Protein 3ZT9 (pdb70)

Secondary structure (DSSP, 8-state):
-PPPEEEEEE--TT-SS-SEEEEEEEETTEEEEEEEEESSSHHHHHHHHHHHHHHHHHHTTS-HHHHHHHHHHHHTTSS-EEEEEEEEETTTTEEEEEEESS-EEEEEETTEEE-PPPBP-BBTTB--SS---EEEE--TT-EEEEE-TTS-TT-S-GGGGG-TTS-HHHHHHHHHHHH--TTS-EEEEEE-

B-factor: mean 31.09, std 21.12, range [10.54, 153.43]

Sequence (192 aa):
EKLEVGIYTRAREGEIACGDACLVKRVEGVIIFLAVGDGIGHHGPEAARAAEIAIASMESSMNTGLVNIFQLCCHRELRGTRGAVAALCCRVDRRQGLWQAAIVGNIHVKILSAKGIITPLATPGILGYNYPHQLLIAKGSYQEGDLFLIHSDGIQEGAVPLALLANYRLTAEELVRLIGEKYGRRDDDVAVIVAR

Organism: Moorella thermoacetica (strain ATCC 39073 / JCM 9320) (NCBI:txid264732)

CATH classification: 3.60.40.10

Nearest PDB structures (foldseek):
  3zt9-assembly1_A  TM=1.005E+00  e=1.705E-41  Neomoorella thermoacetica
  3w40-assembly2_B  TM=8.794E-01  e=4.035E-15  Bacillus subtilis subsp. subtilis str. 168
  5ucg-assembly1_B  TM=7.887E-01  e=8.487E-12  Bacillus subtilis subsp. subtilis str. 168
  5ucg-assembly3_C  TM=7.569E-01  e=8.376E-11  Bacillus subtilis subsp. subtilis str. 168
  3pu9-assembly1_B  TM=7.627E-01  e=1.277E-10  Sphaerobacter thermophilus DSM 20745

InterPro domains:
  IPR001932 PPM-type phosphatase-like domain [PF07228] (30-193)
  IPR001932 PPM-type phosphatase-like domain [PS51746] (5-193)
  IPR001932 PPM-type phosphatase-like domain [SM00331] (3-193)
  IPR036457 PPM-type phosphatase-like domain superfamily [G3DSA:3.60.40.10] (1-193)
  IPR036457 PPM-type phosphatase-like domain superfamily [SSF81606] (4-193)
  IPR039248 Phosphatase RsbX [PTHR35801] (2-193)

Foldseek 3Di:
DDKFKAKDKDFQPPAPAFLKDWDWDDDDQKIKTKIKGAQDGHPLSNVLNVLLRVQLVVCPPVDPQVSLLSSLVSQAPGSFIKMKMKIARAVVFKIKIWTEDDKWKWKDAPVHIDTDDYAYDTRNGGDGPGIDMDMDGHYPPMKMKIKGPLFPPPPDDPVLLVDPVDGQNRSVVVCCVVGGHSRGMIMMMMID

Solvent-accessible surface area: 8679 Å² total; per-residue (Å²): 160,149,2,43,22,0,65,32,60,49,24,79,108,80,51,174,31,28,0,4,2,26,16,37,73,113,35,100,47,1,6,0,0,0,0,0,14,0,65,40,73,2,83,103,0,14,150,0,0,91,37,0,12,60,7,0,81,93,8,26,68,80,34,3,72,67,0,0,90,28,0,18,159,86,0,144,75,19,88,0,0,13,0,0,0,0,46,0,6,66,142,121,20,89,4,48,0,0,2,0,12,65,2,41,4,35,0,16,14,73,142,32,90,56,77,7,121,33,5,110,15,54,0,1,123,81,61,17,192,116,15,87,52,26,149,20,49,13,97,74,37,6,15,2,4,0,6,0,43,0,0,122,93,52,38,10,65,71,83,41,1,58,48,130,224,49,64,0,96,92,0,0,141,58,0,0,83,147,71,15,123,131,72,33,0,0,0,0,0,0,0,9

Radius of gyration: 15.28 Å; Cα contacts (8 Å, |Δi|>4): 517; chains: 1; bounding box: 39×34×42 Å

Structure (mmCIF, N/CA/C/O backbone):
data_3ZT9
#
_entry.id   3ZT9
#
_cell.length_a   42.000
_cell.length_b   46.920
_cell.length_c   87.770
_cell.angle_alpha   90.00
_cell.angle_beta   90.00
_cell.angle_gamma   90.00
#
_symmetry.space_group_name_H-M   'P 21 21 21'
#
loop_
_entity.id
_entity.type
_entity.pdbx_description
1 polymer 'Stage II sporulation protein E (SpoIIE)'
2 non-polymer 'MANGANESE (II) ION'
3 non-polymer DI(HYDROXYETHYL)ETHER
4 water water
#
loop_
_atom_site.group_PDB
_atom_site.id
_atom_site.type_symbol
_atom_site.label_atom_id
_atom_site.label_alt_id
_atom_site.label_comp_id
_atom_site.label_asym_id
_atom_site.label_entity_id
_atom_site.label_seq_id
_atom_site.pdbx_PDB_ins_code
_atom_site.Cartn_x
_atom_site.Cartn_y
_atom_site.Cartn_z
_atom_site.occupancy
_atom_site.B_iso_or_equiv
_atom_site.auth_seq_id
_atom_site.auth_comp_id
_atom_site.auth_asym_id
_atom_site.auth_atom_id
_atom_site.pdbx_PDB_model_num
ATOM 1 N N . GLU A 1 2 ? 7.535 2.254 89.977 1.00 43.84 2 GLU A N 1
ATOM 2 C CA . GLU A 1 2 ? 7.067 2.536 88.617 1.00 46.32 2 GLU A CA 1
ATOM 3 C C . GLU A 1 2 ? 8.160 2.243 87.593 1.00 35.48 2 GLU A C 1
ATOM 4 O O . GLU A 1 2 ? 9.338 2.255 87.915 1.00 36.45 2 GLU A O 1
ATOM 15 N N . LYS A 1 3 ? 7.769 1.964 86.356 1.00 34.81 3 LYS A N 1
ATOM 16 C CA . LYS A 1 3 ? 8.704 1.486 85.339 1.00 45.88 3 LYS A CA 1
ATOM 17 C C . LYS A 1 3 ? 9.814 2.511 85.032 1.00 34.15 3 LYS A C 1
ATOM 18 O O . LYS A 1 3 ? 9.575 3.725 85.084 1.00 31.09 3 LYS A O 1
ATOM 37 N N . LEU A 1 4 ? 11.018 2.034 84.717 1.00 25.06 4 LEU A N 1
ATOM 38 C CA . LEU A 1 4 ? 12.069 2.937 84.211 1.00 23.75 4 LEU A CA 1
ATOM 39 C C . LEU A 1 4 ? 11.835 3.145 82.713 1.00 27.49 4 LEU A C 1
ATOM 40 O O . LEU A 1 4 ? 11.794 2.188 81.954 1.00 23.57 4 LEU A O 1
ATOM 56 N N . GLU A 1 5 ? 11.646 4.396 82.295 1.00 17.08 5 GLU A N 1
ATOM 57 C CA . GLU A 1 5 ? 11.446 4.727 80.901 1.00 19.95 5 GLU A CA 1
ATOM 58 C C . GLU A 1 5 ? 12.814 4.786 80.233 1.00 24.16 5 GLU A C 1
ATOM 59 O O . GLU A 1 5 ? 13.731 5.415 80.773 1.00 19.08 5 GLU A O 1
ATOM 71 N N . VAL A 1 6 ? 12.967 4.167 79.070 1.00 14.77 6 VAL A N 1
ATOM 72 C CA . VAL A 1 6 ? 14.287 4.215 78.412 1.00 13.65 6 VAL A CA 1
ATOM 73 C C . VAL A 1 6 ? 14.133 4.518 76.939 1.00 19.07 6 VAL A C 1
ATOM 74 O O . VAL A 1 6 ? 13.303 3.909 76.259 1.00 23.37 6 VAL A O 1
ATOM 87 N N . GLY A 1 7 ? 14.924 5.465 76.450 1.00 15.15 7 GLY A N 1
ATOM 88 C CA . GLY A 1 7 ? 14.946 5.810 75.041 1.00 13.43 7 GLY A CA 1
ATOM 89 C C . GLY A 1 7 ? 16.322 5.506 74.456 1.00 12.67 7 GLY A C 1
ATOM 90 O O . GLY A 1 7 ? 17.360 5.751 75.090 1.00 14.60 7 GLY A O 1
ATOM 94 N N . ILE A 1 8 ? 16.319 4.979 73.225 1.00 14.43 8 ILE A N 1
ATOM 95 C CA . ILE A 1 8 ? 17.559 4.711 72.491 1.00 12.17 8 ILE A CA 1
ATOM 96 C C . ILE A 1 8 ? 17.505 5.409 71.137 1.00 11.91 8 ILE A C 1
ATOM 97 O O . ILE A 1 8 ? 16.498 5.329 70.443 1.00 16.00 8 ILE A O 1
ATOM 113 N N . TYR A 1 9 ? 18.627 5.996 70.709 1.00 15.40 9 TYR A N 1
ATOM 114 C CA . TYR A 1 9 ? 18.738 6.526 69.349 1.00 18.35 9 TYR A CA 1
ATOM 115 C C . TYR A 1 9 ? 20.110 6.221 68.805 1.00 15.81 9 TYR A C 1
ATOM 116 O O . TYR A 1 9 ? 21.107 6.376 69.517 1.00 15.24 9 TYR A O 1
ATOM 134 N N . THR A 1 10 ? 20.181 5.786 67.558 1.00 14.46 10 THR A N 1
ATOM 135 C CA . THR A 1 10 ? 21.506 5.667 66.901 1.00 13.06 10 THR A CA 1
ATOM 136 C C . THR A 1 10 ? 21.366 6.205 65.467 1.00 13.67 10 THR A C 1
ATOM 137 O O . THR A 1 10 ? 20.247 6.224 64.895 1.00 15.42 10 THR A O 1
ATOM 148 N N . ARG A 1 11 ? 22.484 6.655 64.913 1.00 16.74 11 ARG A N 1
ATOM 149 C CA . ARG A 1 11 ? 22.502 7.167 63.549 1.00 21.97 11 ARG A CA 1
ATOM 150 C C . ARG A 1 11 ? 23.896 6.918 62.986 1.00 17.06 11 ARG A C 1
ATOM 151 O O . ARG A 1 11 ? 24.901 7.297 63.592 1.00 16.21 11 ARG A O 1
ATOM 172 N N . ALA A 1 12 ? 23.952 6.302 61.814 1.00 17.03 12 ALA A N 1
ATOM 173 C CA . ALA A 1 12 ? 25.253 6.095 61.171 1.00 17.10 12 ALA A CA 1
ATOM 174 C C . ALA A 1 12 ? 25.870 7.413 60.722 1.00 14.05 12 ALA A C 1
ATOM 175 O O . ALA A 1 12 ? 25.172 8.326 60.294 1.00 21.18 12 ALA A O 1
ATOM 182 N N . ARG A 1 13 ? 27.208 7.464 60.756 1.00 14.68 13 ARG A N 1
ATOM 183 C CA . ARG A 1 13 ? 27.970 8.468 60.049 1.00 18.01 13 ARG A CA 1
ATOM 184 C C . ARG A 1 13 ? 27.413 8.666 58.640 1.00 27.31 13 ARG A C 1
ATOM 185 O O . ARG A 1 13 ? 27.124 7.701 57.927 1.00 21.78 13 ARG A O 1
ATOM 206 N N . GLU A 1 14 ? 27.297 9.921 58.230 1.00 20.17 14 GLU A N 1
ATOM 207 C CA . GLU A 1 14 ? 26.765 10.276 56.909 1.00 28.08 14 GLU A CA 1
ATOM 208 C C . GLU A 1 14 ? 27.457 9.491 55.799 1.00 23.56 14 GLU A C 1
ATOM 209 O O . GLU A 1 14 ? 28.676 9.390 55.770 1.00 26.08 14 GLU A O 1
ATOM 221 N N . GLY A 1 15 ? 26.686 8.928 54.881 1.00 25.04 15 GLY A N 1
ATOM 222 C CA . GLY A 1 15 ? 27.273 8.127 53.824 1.00 32.98 15 GLY A CA 1
ATOM 223 C C . GLY A 1 15 ? 27.520 6.657 54.137 1.00 32.93 15 GLY A C 1
ATOM 224 O O . GLY A 1 15 ? 27.762 5.886 53.213 1.00 33.76 15 GLY A O 1
ATOM 228 N N . GLU A 1 16 ? 27.483 6.255 55.411 1.00 20.29 16 GLU A N 1
ATOM 229 C CA . GLU A 1 16 ? 27.563 4.816 55.762 1.00 30.87 16 GLU A CA 1
ATOM 230 C C . GLU A 1 16 ? 26.176 4.145 55.758 1.00 26.90 16 GLU A C 1
ATOM 231 O O . GLU A 1 16 ? 25.149 4.801 55.959 1.00 26.44 16 GLU A O 1
ATOM 243 N N . ILE A 1 17 ? 26.137 2.842 55.498 1.00 24.10 17 ILE A N 1
ATOM 244 C CA . ILE A 1 17 ? 24.884 2.109 55.581 1.00 29.61 17 ILE A CA 1
ATOM 245 C C . ILE A 1 17 ? 24.759 1.263 56.846 1.00 32.03 17 ILE A C 1
ATOM 246 O O . ILE A 1 17 ? 23.720 0.650 57.053 1.00 45.85 17 ILE A O 1
ATOM 262 N N . ALA A 1 18 ? 25.802 1.216 57.678 1.00 21.07 18 ALA A N 1
ATOM 263 C CA . ALA A 1 18 ? 25.733 0.538 58.971 1.00 21.57 18 ALA A CA 1
ATOM 264 C C . ALA A 1 18 ? 26.321 1.459 60.028 1.00 18.41 18 ALA A C 1
ATOM 265 O O . ALA A 1 18 ? 27.318 2.146 59.783 1.00 21.21 18 ALA A O 1
ATOM 272 N N . CYS A 1 19 ? 25.657 1.506 61.164 1.00 16.87 19 CYS A N 1
ATOM 273 C CA . CYS A 1 19 ? 26.100 2.340 62.277 1.00 18.45 19 CYS A CA 1
ATOM 274 C C . CYS A 1 19 ? 27.172 1.649 63.093 1.00 20.32 19 CYS A C 1
ATOM 275 O O . CYS A 1 19 ? 26.970 0.555 63.597 1.00 14.98 19 CYS A O 1
ATOM 283 N N . GLY A 1 20 ? 28.320 2.306 63.245 1.00 16.09 20 GLY A N 1
ATOM 284 C CA . GLY A 1 20 ? 29.417 1.714 63.999 1.00 14.34 20 GLY A CA 1
ATOM 285 C C . GLY A 1 20 ? 29.321 1.766 65.508 1.00 15.33 20 GLY A C 1
ATOM 286 O O . GLY A 1 20 ? 30.208 1.276 66.189 1.00 19.36 20 GLY A O 1
ATOM 290 N N . ASP A 1 21 ? 28.251 2.353 66.047 1.00 13.79 21 ASP A N 1
ATOM 291 C CA . ASP A 1 21 ? 27.983 2.326 67.476 1.00 12.21 21 ASP A CA 1
ATOM 292 C C . ASP A 1 21 ? 26.863 1.307 67.774 1.00 17.10 21 ASP A C 1
ATOM 293 O O . ASP A 1 21 ? 26.105 0.928 66.893 1.00 18.60 21 ASP A O 1
ATOM 302 N N . ALA A 1 22 ? 26.745 0.880 69.028 1.00 14.71 22 ALA A N 1
ATOM 303 C CA . ALA A 1 22 ? 25.671 -0.014 69.424 1.00 18.39 22 ALA A CA 1
ATOM 304 C C . ALA A 1 22 ? 25.151 0.314 70.820 1.00 14.61 22 ALA A C 1
ATOM 305 O O . ALA A 1 22 ? 25.908 0.766 71.665 1.00 15.95 22 ALA A O 1
ATOM 312 N N . CYS A 1 23 ? 23.865 0.035 71.050 1.00 16.43 23 CYS A N 1
ATOM 313 C CA . CYS A 1 23 ? 23.197 0.236 72.348 1.00 12.26 23 CYS A CA 1
ATOM 314 C C . CYS A 1 23 ? 22.594 -1.076 72.881 1.00 21.56 23 CYS A C 1
ATOM 315 O O . CYS A 1 23 ? 22.142 -1.924 72.108 1.00 18.56 23 CYS A O 1
ATOM 323 N N . LEU A 1 24 ? 22.572 -1.219 74.208 1.00 18.80 24 LEU A N 1
ATOM 324 C CA . LEU A 1 24 ? 21.901 -2.335 74.878 1.00 23.47 24 LEU A CA 1
ATOM 325 C C . LEU A 1 24 ? 21.103 -1.781 76.051 1.00 18.65 24 LEU A C 1
ATOM 326 O O . LEU A 1 24 ? 21.598 -0.948 76.806 1.00 14.34 24 LEU A O 1
ATOM 342 N N . VAL A 1 25 ? 19.855 -2.195 76.152 1.00 16.49 25 VAL A N 1
ATOM 343 C CA . VAL A 1 25 ? 19.049 -2.001 77.356 1.00 15.70 25 VAL A CA 1
ATOM 344 C C . VAL A 1 25 ? 18.513 -3.367 77.699 1.00 22.31 25 VAL A C 1
ATOM 345 O O . VAL A 1 25 ? 17.816 -3.980 76.898 1.00 18.89 25 VAL A O 1
ATOM 358 N N . LYS A 1 26 ? 18.806 -3.849 78.894 1.00 16.48 26 LYS A N 1
ATOM 359 C CA . LYS A 1 26 ? 18.360 -5.181 79.269 1.00 19.81 26 LYS A CA 1
ATOM 360 C C . LYS A 1 26 ? 17.880 -5.180 80.710 1.00 24.08 26 LYS A C 1
ATOM 361 O O . LYS A 1 26 ? 18.555 -4.665 81.586 1.00 22.74 26 LYS A O 1
ATOM 380 N N . ARG A 1 27 ? 16.682 -5.714 80.929 1.00 19.84 27 ARG A N 1
ATOM 381 C CA . ARG A 1 27 ? 16.020 -5.651 82.215 1.00 30.98 27 ARG A CA 1
ATOM 382 C C . ARG A 1 27 ? 16.011 -7.056 82.755 1.00 49.40 27 ARG A C 1
ATOM 383 O O . ARG A 1 27 ? 15.616 -8.005 82.069 1.00 34.55 27 ARG A O 1
ATOM 404 N N . VAL A 1 28 ? 16.460 -7.178 83.990 1.00 61.56 28 VAL A N 1
ATOM 405 C CA . VAL A 1 28 ? 16.681 -8.469 84.603 1.00 76.44 28 VAL A CA 1
ATOM 406 C C . VAL A 1 28 ? 16.389 -8.375 86.096 1.00 81.09 28 VAL A C 1
ATOM 407 O O . VAL A 1 28 ? 17.227 -7.905 86.870 1.00 83.54 28 VAL A O 1
ATOM 411 N N . GLU A 1 29 ? 15.187 -8.788 86.491 1.00 81.89 29 GLU A N 1
ATOM 412 C CA . GLU A 1 29 ? 14.840 -8.858 87.906 1.00 74.95 29 GLU A CA 1
ATOM 413 C C . GLU A 1 29 ? 15.111 -7.536 88.650 1.00 71.97 29 GLU A C 1
ATOM 414 O O . GLU A 1 29 ? 15.926 -7.488 89.561 1.00 76.80 29 GLU A O 1
ATOM 420 N N . GLY A 1 30 ? 14.440 -6.458 88.273 1.00 54.13 30 GLY A N 1
ATOM 421 C CA . GLY A 1 30 ? 14.659 -5.203 88.972 1.00 52.33 30 GLY A CA 1
ATOM 422 C C . GLY A 1 30 ? 16.063 -4.617 88.831 1.00 41.90 30 GLY A C 1
ATOM 423 O O . GLY A 1 30 ? 16.358 -3.577 89.432 1.00 40.75 30 GLY A O 1
ATOM 424 N N . VAL A 1 31 ? 16.921 -5.270 88.049 1.00 29.89 31 VAL A N 1
ATOM 425 C CA . VAL A 1 31 ? 18.213 -4.682 87.656 1.00 23.64 31 VAL A CA 1
ATOM 426 C C . VAL A 1 31 ? 18.218 -4.391 86.175 1.00 29.04 31 VAL A C 1
ATOM 427 O O . VAL A 1 31 ? 18.003 -5.285 85.356 1.00 32.30 31 VAL A O 1
ATOM 440 N N . ILE A 1 32 ? 18.547 -3.160 85.821 1.00 19.38 32 ILE A N 1
ATOM 441 C CA A ILE A 1 32 ? 18.581 -2.823 84.413 0.41 16.70 32 ILE A CA 1
ATOM 442 C CA B ILE A 1 32 ? 18.562 -2.743 84.428 0.59 17.12 32 ILE A CA 1
ATOM 443 C C . ILE A 1 32 ? 20.005 -2.467 84.006 1.00 20.47 32 ILE A C 1
ATOM 444 O O . ILE A 1 32 ? 20.751 -1.807 84.742 1.00 15.65 32 ILE A O 1
ATOM 475 N N . PHE A 1 33 ? 20.405 -2.997 82.858 1.00 17.05 33 PHE A N 1
ATOM 476 C CA . PHE A 1 33 ? 21.716 -2.705 82.315 1.00 14.05 33 PHE A CA 1
ATOM 477 C C . PHE A 1 33 ? 21.568 -1.797 81.098 1.00 12.93 33 PHE A C 1
ATOM 478 O O . PHE A 1 33 ? 20.697 -1.994 80.255 1.00 13.45 33 PHE A O 1
ATOM 495 N N . LEU A 1 34 ? 22.435 -0.798 81.032 1.00 12.96 34 LEU A N 1
ATOM 496 C CA . LEU A 1 34 ? 22.397 0.175 79.944 1.00 11.24 34 LEU A CA 1
ATOM 497 C C . LEU A 1 34 ? 23.795 0.270 79.391 1.00 11.67 34 LEU A C 1
ATOM 498 O O . LEU A 1 34 ? 24.705 0.569 80.145 1.00 14.96 34 LEU A O 1
ATOM 514 N N . ALA A 1 35 ? 23.972 0.076 78.089 1.00 11.74 35 ALA A N 1
ATOM 515 C CA . ALA A 1 35 ? 25.319 0.060 77.555 1.00 13.34 35 ALA A CA 1
ATOM 516 C C . ALA A 1 35 ? 25.383 0.740 76.208 1.00 12.80 35 ALA A C 1
ATOM 517 O O . ALA A 1 35 ? 24.452 0.620 75.389 1.00 12.43 35 ALA A O 1
ATOM 524 N N . VAL A 1 36 ? 26.515 1.415 75.956 1.00 12.81 36 VAL A N 1
ATOM 525 C CA . VAL A 1 36 ? 26.766 1.941 74.613 1.00 12.91 36 VAL A CA 1
ATOM 526 C C . VAL A 1 36 ? 28.165 1.529 74.202 1.00 11.84 36 VAL A C 1
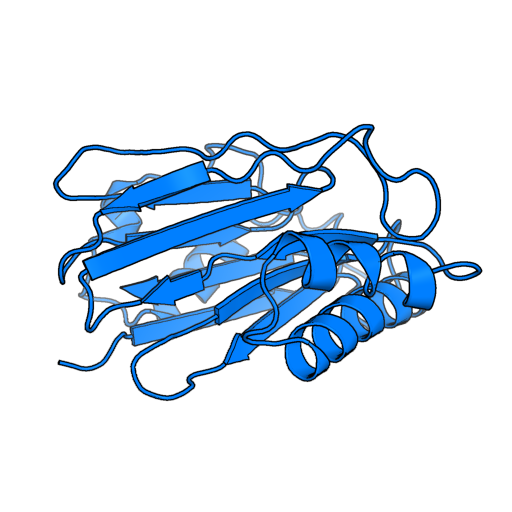ATOM 527 O O . VAL A 1 36 ? 29.095 1.668 74.970 1.00 13.57 36 VAL A O 1
ATOM 540 N N . GLY A 1 37 ? 28.323 1.074 72.966 1.00 13.60 37 GLY A N 1
ATOM 541 C CA . GLY A 1 37 ? 29.649 0.747 72.469 1.00 13.63 37 GLY A CA 1
ATOM 542 C C . GLY A 1 37 ? 29.900 1.569 71.21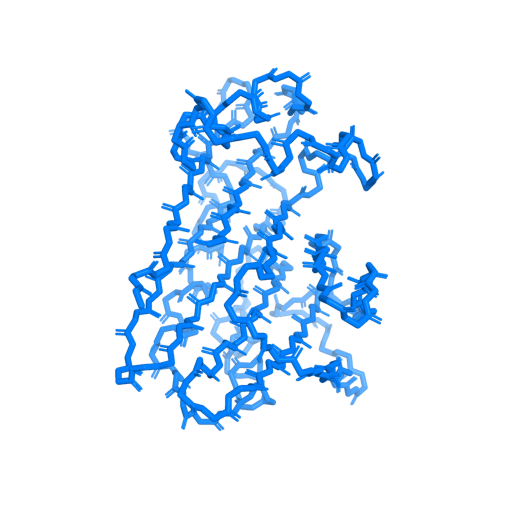0 1.00 12.14 37 GLY A C 1
ATOM 543 O O . GLY A 1 37 ? 28.966 1.927 70.478 1.00 14.66 37 GLY A O 1
ATOM 547 N N . ASP A 1 38 ? 31.174 1.851 70.945 1.00 12.44 38 ASP A N 1
ATOM 548 C CA . ASP A 1 38 ? 31.544 2.573 69.738 1.00 12.49 38 ASP A CA 1
ATOM 549 C C . ASP A 1 38 ? 32.694 1.800 69.127 1.00 14.83 38 ASP A C 1
ATOM 550 O O . ASP A 1 38 ? 33.767 1.804 69.687 1.00 13.57 38 ASP A O 1
ATOM 559 N N . GLY A 1 39 ? 32.466 1.109 68.007 1.00 15.58 39 GLY A N 1
ATOM 560 C CA . GLY A 1 39 ? 33.541 0.358 67.365 1.00 15.56 39 GLY A CA 1
ATOM 561 C C . GLY A 1 39 ? 34.572 1.295 66.740 1.00 14.58 39 GLY A C 1
ATOM 562 O O . GLY A 1 39 ? 34.252 2.301 66.147 1.00 16.03 39 GLY A O 1
ATOM 566 N N . ILE A 1 40 ? 35.841 0.934 66.824 1.00 19.59 40 ILE A N 1
ATOM 567 C CA . ILE A 1 40 ? 36.861 1.849 66.330 1.00 23.70 40 ILE A CA 1
ATOM 568 C C . ILE A 1 40 ? 36.577 2.149 64.860 1.00 22.79 40 ILE A C 1
ATOM 569 O O . ILE A 1 40 ? 36.375 1.234 64.052 1.00 18.31 40 ILE A O 1
ATOM 585 N N . GLY A 1 41 ? 36.540 3.436 64.506 1.00 17.38 41 GLY A N 1
ATOM 586 C CA . GLY A 1 41 ? 36.349 3.831 63.125 1.00 16.74 41 GLY A CA 1
ATOM 587 C C . GLY A 1 41 ? 34.867 3.853 62.829 1.00 18.73 41 GLY A C 1
ATOM 588 O O . GLY A 1 41 ? 34.048 4.051 63.729 1.00 19.72 41 GLY A O 1
ATOM 592 N N . HIS A 1 42 ? 34.519 3.617 61.577 1.00 19.02 42 HIS A N 1
ATOM 593 C CA A HIS A 1 42 ? 33.118 3.635 61.169 0.54 20.76 42 HIS A CA 1
ATOM 594 C CA B HIS A 1 42 ? 33.126 3.651 61.137 0.46 23.14 42 HIS A CA 1
ATOM 595 C C . HIS A 1 42 ? 32.828 2.486 60.210 1.00 20.06 42 HIS A C 1
ATOM 596 O O . HIS A 1 42 ? 33.706 1.700 59.879 1.00 21.38 42 HIS A O 1
ATOM 625 N N . GLY A 1 43 ? 31.586 2.377 59.793 1.00 16.02 43 GLY A N 1
ATOM 626 C CA . GLY A 1 43 ? 31.232 1.399 58.780 1.00 22.90 43 GLY A CA 1
ATOM 627 C C . GLY A 1 43 ? 30.984 0.012 59.365 1.00 16.62 43 GLY A C 1
ATOM 628 O O . GLY A 1 43 ? 30.965 -0.168 60.569 1.00 17.52 43 GLY A O 1
ATOM 632 N N . PRO A 1 44 ? 30.779 -0.984 58.487 1.00 21.47 44 PRO A N 1
ATOM 633 C CA . PRO A 1 44 ? 30.390 -2.318 58.971 1.00 17.08 44 PRO A CA 1
ATOM 634 C C . PRO A 1 44 ? 31.458 -2.995 59.858 1.00 23.12 44 PRO A C 1
ATOM 635 O O . PRO A 1 44 ? 31.104 -3.800 60.697 1.00 19.09 44 PRO A O 1
ATOM 646 N N . GLU A 1 45 ? 32.750 -2.715 59.671 1.00 19.32 45 GLU A N 1
ATOM 647 C CA . GLU A 1 45 ? 33.741 -3.326 60.569 1.00 17.84 45 GLU A CA 1
ATOM 648 C C . GLU A 1 45 ? 33.659 -2.742 61.971 1.00 21.12 45 GLU A C 1
ATOM 649 O O . GLU A 1 45 ? 33.825 -3.462 62.942 1.00 19.83 45 GLU A O 1
ATOM 661 N N . ALA A 1 46 ? 33.359 -1.448 62.077 1.00 17.93 46 ALA A N 1
ATOM 662 C CA . ALA A 1 46 ? 33.159 -0.846 63.384 1.00 16.26 46 ALA A CA 1
ATOM 663 C C . ALA A 1 46 ? 31.874 -1.375 63.999 1.00 15.25 46 ALA A C 1
ATOM 664 O O . ALA A 1 46 ? 31.835 -1.636 65.181 1.00 16.68 46 ALA A O 1
ATOM 671 N N . ALA A 1 47 ? 30.833 -1.523 63.176 1.00 16.91 47 ALA A N 1
ATOM 672 C CA . ALA A 1 47 ? 29.555 -1.999 63.661 1.00 16.53 47 ALA A CA 1
ATOM 673 C C . ALA A 1 47 ? 29.711 -3.430 64.211 1.00 16.85 47 ALA A C 1
ATOM 674 O O . ALA A 1 47 ? 29.154 -3.784 65.259 1.00 16.04 47 ALA A O 1
ATOM 681 N N . ARG A 1 48 ? 30.451 -4.266 63.488 1.00 14.44 48 ARG A N 1
ATOM 682 C CA . ARG A 1 48 ? 30.695 -5.643 63.937 1.00 18.06 48 ARG A CA 1
ATOM 683 C C . ARG A 1 48 ? 31.295 -5.628 65.340 1.00 18.29 48 ARG A C 1
ATOM 684 O O . ARG A 1 48 ? 30.895 -6.393 66.226 1.00 16.83 48 ARG A O 1
ATOM 705 N N . ALA A 1 49 ? 32.244 -4.735 65.557 1.00 14.68 49 ALA A N 1
ATOM 706 C CA . ALA A 1 49 ? 32.916 -4.728 66.869 1.00 17.85 49 ALA A CA 1
ATOM 707 C C . ALA A 1 49 ? 31.994 -4.213 67.959 1.00 21.60 49 ALA A C 1
ATOM 708 O O . ALA A 1 49 ? 31.948 -4.789 69.057 1.00 20.75 49 ALA A O 1
ATOM 715 N N . ALA A 1 50 ? 31.252 -3.150 67.670 1.00 15.86 50 ALA A N 1
ATOM 716 C CA . ALA A 1 50 ? 30.348 -2.567 68.679 1.00 16.09 50 ALA A CA 1
ATOM 717 C C . ALA A 1 50 ? 29.290 -3.601 69.049 1.00 18.90 50 ALA A C 1
ATOM 718 O O . ALA A 1 50 ? 28.958 -3.755 70.219 1.00 15.62 50 ALA A O 1
ATOM 725 N N . GLU A 1 51 ? 28.793 -4.334 68.057 1.00 17.45 51 GLU A N 1
ATOM 726 C CA . GLU A 1 51 ? 27.770 -5.351 68.312 1.00 14.64 51 GLU A CA 1
ATOM 727 C C . GLU A 1 51 ? 28.346 -6.574 69.046 1.00 15.29 51 GLU A C 1
ATOM 728 O O . GLU A 1 51 ? 27.695 -7.147 69.920 1.00 16.59 51 GLU A O 1
ATOM 740 N N . ILE A 1 52 ? 29.567 -6.981 68.727 1.00 18.50 52 ILE A N 1
ATOM 741 C CA . ILE A 1 52 ? 30.226 -8.016 69.528 1.00 17.18 52 ILE A CA 1
ATOM 742 C C . ILE A 1 52 ? 30.340 -7.592 71.005 1.00 18.20 52 ILE A C 1
ATOM 743 O O . ILE A 1 52 ? 30.090 -8.403 71.935 1.00 19.96 52 ILE A O 1
ATOM 759 N N . ALA A 1 53 ? 30.741 -6.351 71.233 1.00 19.65 53 ALA A N 1
ATOM 760 C CA . ALA A 1 53 ? 30.850 -5.851 72.614 1.00 16.85 53 ALA A CA 1
ATOM 761 C C . ALA A 1 53 ? 29.492 -5.928 73.346 1.00 18.91 53 ALA A C 1
ATOM 762 O O . ALA A 1 53 ? 29.435 -6.397 74.488 1.00 18.10 53 ALA A O 1
ATOM 769 N N . ILE A 1 54 ? 28.418 -5.431 72.718 1.00 14.72 54 ILE A N 1
ATOM 770 C CA . ILE A 1 54 ? 27.076 -5.478 73.303 1.00 20.33 54 ILE A CA 1
ATOM 771 C C . ILE A 1 54 ? 26.613 -6.921 73.576 1.00 18.59 54 ILE A C 1
ATOM 772 O O . ILE A 1 54 ? 26.092 -7.234 74.665 1.00 16.36 54 ILE A O 1
ATOM 788 N N . ALA A 1 55 ? 26.826 -7.815 72.608 1.00 19.47 55 ALA A N 1
ATOM 789 C CA . ALA A 1 55 ? 26.386 -9.209 72.730 1.00 26.62 55 ALA A CA 1
ATOM 790 C C . ALA A 1 55 ? 27.136 -9.914 73.849 1.00 25.39 55 ALA A C 1
ATOM 791 O O . ALA A 1 55 ? 26.559 -10.689 74.609 1.00 20.52 55 ALA A O 1
ATOM 798 N N . SER A 1 56 ? 28.436 -9.626 73.944 1.00 22.21 56 SER A N 1
ATOM 799 C CA . SER A 1 56 ? 29.275 -10.149 75.011 1.00 23.32 56 SER A CA 1
ATOM 800 C C . SER A 1 56 ? 28.801 -9.695 76.401 1.00 18.99 56 SER A C 1
ATOM 801 O O . SER A 1 56 ? 28.742 -10.485 77.347 1.00 21.09 56 SER A O 1
ATOM 809 N N . MET A 1 57 ? 28.488 -8.415 76.531 1.00 18.81 57 MET A N 1
ATOM 810 C CA . MET A 1 57 ? 27.943 -7.892 77.785 1.00 19.88 57 MET A CA 1
ATOM 811 C C . MET A 1 57 ? 26.668 -8.596 78.174 1.00 23.00 57 MET A C 1
ATOM 812 O O . MET A 1 57 ? 26.503 -9.025 79.329 1.00 23.74 57 MET A O 1
ATOM 826 N N . GLU A 1 58 ? 25.758 -8.727 77.223 1.00 17.64 58 GLU A N 1
ATOM 827 C CA . GLU A 1 58 ? 24.480 -9.337 77.532 1.00 26.36 58 GLU A CA 1
ATOM 828 C C . GLU A 1 58 ? 24.720 -10.745 78.028 1.00 29.28 58 GLU A C 1
ATOM 829 O O . GLU A 1 58 ? 24.085 -11.217 78.978 1.00 39.69 58 GLU A O 1
ATOM 841 N N . SER A 1 59 ? 25.659 -11.434 77.413 1.00 27.53 59 SER A N 1
ATOM 842 C CA . SER A 1 59 ? 25.893 -12.822 77.802 1.00 32.17 59 SER A CA 1
ATOM 843 C C . SER A 1 59 ? 26.530 -12.904 79.210 1.00 33.87 59 SER A C 1
ATOM 844 O O . SER A 1 59 ? 26.458 -13.933 79.862 1.00 39.22 59 SER A O 1
ATOM 852 N N . SER A 1 60 ? 27.135 -11.811 79.666 1.00 28.66 60 SER A N 1
ATOM 853 C CA . SER A 1 60 ? 27.912 -11.782 80.912 1.00 29.59 60 SER A CA 1
ATOM 854 C C . SER A 1 60 ? 27.194 -11.045 82.039 1.00 27.82 60 SER A C 1
ATOM 855 O O . SER A 1 60 ? 27.760 -10.820 83.099 1.00 26.02 60 SER A O 1
ATOM 863 N N . MET A 1 61 ? 25.955 -10.658 81.826 1.00 25.75 61 MET A N 1
ATOM 864 C CA . MET A 1 61 ? 25.241 -9.966 82.885 1.00 38.29 61 MET A CA 1
ATOM 865 C C . MET A 1 61 ? 25.195 -10.682 84.204 1.00 41.42 61 MET A C 1
ATOM 866 O O . MET A 1 61 ? 25.055 -11.888 84.285 1.00 38.43 61 MET A O 1
ATOM 880 N N . ASN A 1 62 ? 25.274 -9.882 85.248 1.00 37.87 62 ASN A N 1
ATOM 881 C CA . ASN A 1 62 ? 25.227 -10.386 86.612 1.00 43.62 62 ASN A CA 1
ATOM 882 C C . ASN A 1 62 ? 26.372 -11.308 86.972 1.00 34.54 62 ASN A C 1
ATOM 883 O O . ASN A 1 62 ? 26.282 -12.085 87.922 1.00 39.38 62 ASN A O 1
ATOM 894 N N . THR A 1 63 ? 27.472 -11.161 86.245 1.00 26.38 63 THR A N 1
ATOM 895 C CA . THR A 1 63 ? 28.764 -11.659 86.711 1.00 28.29 63 THR A CA 1
ATOM 896 C C . THR A 1 63 ? 29.699 -10.572 87.248 1.00 33.16 63 THR A C 1
ATOM 897 O O . THR A 1 63 ? 30.815 -10.876 87.671 1.00 34.67 63 THR A O 1
ATOM 908 N N . GLY A 1 64 ? 29.265 -9.317 87.219 1.00 29.96 64 GLY A N 1
ATOM 909 C CA . GLY A 1 64 ? 30.086 -8.228 87.740 1.00 35.34 64 GLY A CA 1
ATOM 910 C C . GLY A 1 64 ? 30.851 -7.513 86.644 1.00 26.56 64 GLY A C 1
ATOM 911 O O . GLY A 1 64 ? 31.267 -8.125 85.672 1.00 21.27 64 GLY A O 1
ATOM 915 N N . LEU A 1 65 ? 30.988 -6.191 86.766 1.00 23.26 65 LEU A N 1
ATOM 916 C CA . LEU A 1 65 ? 31.542 -5.387 85.684 1.00 23.01 65 LEU A CA 1
ATOM 917 C C . LEU A 1 65 ? 32.990 -5.791 85.324 1.00 23.87 65 LEU A C 1
ATOM 918 O O . LEU A 1 65 ? 33.394 -5.693 84.166 1.00 21.29 65 LEU A O 1
ATOM 934 N N . VAL A 1 66 ? 33.782 -6.227 86.300 1.00 21.92 66 VAL A N 1
ATOM 935 C CA . VAL A 1 66 ? 35.150 -6.605 85.976 1.00 22.72 66 VAL A CA 1
ATOM 936 C C . VAL A 1 66 ? 35.150 -7.746 84.982 1.00 23.89 66 VAL A C 1
ATOM 937 O O . VAL A 1 66 ? 35.811 -7.690 83.936 1.00 24.38 66 VAL A O 1
ATOM 950 N N . ASN A 1 67 ? 34.403 -8.789 85.315 1.00 23.84 67 ASN A N 1
ATOM 951 C CA . ASN A 1 67 ? 34.266 -9.921 84.405 1.00 27.26 67 ASN A CA 1
ATOM 952 C C . ASN A 1 67 ? 33.667 -9.495 83.065 1.00 23.06 67 ASN A C 1
ATOM 953 O O . ASN A 1 67 ? 34.144 -9.908 82.003 1.00 21.17 67 ASN A O 1
ATOM 964 N N . ILE A 1 68 ? 32.634 -8.664 83.107 1.00 24.52 68 ILE A N 1
ATOM 965 C CA . ILE A 1 68 ? 31.957 -8.251 81.876 1.00 23.95 68 ILE A CA 1
ATOM 966 C C . ILE A 1 68 ? 32.927 -7.585 80.898 1.00 23.21 68 ILE A C 1
ATOM 967 O O . ILE A 1 68 ? 32.978 -7.940 79.721 1.00 22.30 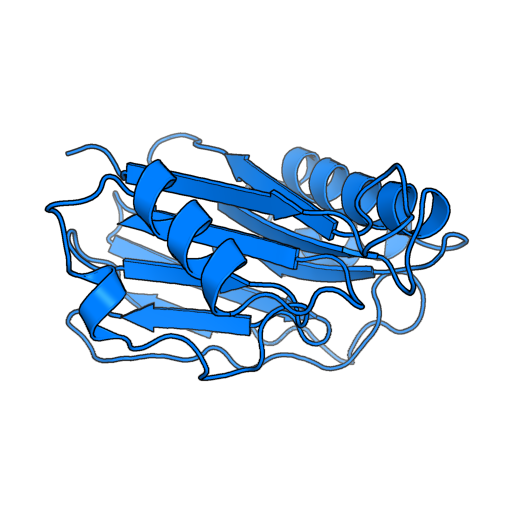68 ILE A O 1
ATOM 983 N N . PHE A 1 69 ? 33.742 -6.664 81.394 1.00 20.18 69 PHE A N 1
ATOM 984 C CA . PHE A 1 69 ? 34.643 -5.918 80.523 1.00 21.37 69 PHE A CA 1
ATOM 985 C C . PHE A 1 69 ? 35.813 -6.76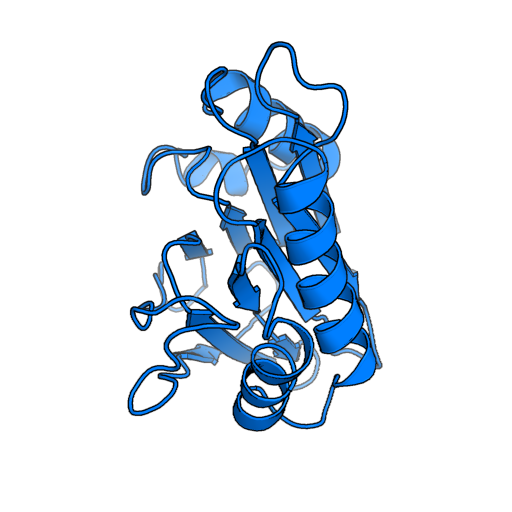9 80.085 1.00 20.01 69 PHE A C 1
ATOM 986 O O . PHE A 1 69 ? 36.268 -6.642 78.962 1.00 22.58 69 PHE A O 1
ATOM 1003 N N . GLN A 1 70 ? 36.267 -7.671 80.957 1.00 23.05 70 GLN A N 1
ATOM 1004 C CA . GLN A 1 70 ? 37.374 -8.579 80.634 1.00 22.84 70 GLN A CA 1
ATOM 1005 C C . GLN A 1 70 ? 36.958 -9.562 79.534 1.00 24.05 70 GLN A C 1
ATOM 1006 O O . GLN A 1 70 ? 37.702 -9.783 78.602 1.00 25.78 70 GLN A O 1
ATOM 1020 N N . LEU A 1 71 ? 35.751 -10.118 79.602 1.00 20.52 71 LEU A N 1
ATOM 1021 C CA . LEU A 1 71 ? 35.281 -10.965 78.510 1.00 24.28 71 LEU A CA 1
ATOM 1022 C C . LEU A 1 71 ? 35.081 -10.158 77.208 1.00 28.63 71 LEU A C 1
ATOM 1023 O O . LEU A 1 71 ? 35.383 -10.659 76.128 1.00 26.78 71 LEU A O 1
ATOM 1039 N N . CYS A 1 72 ? 34.543 -8.937 77.296 1.00 22.35 72 CYS A N 1
ATOM 1040 C CA A CYS A 1 72 ? 34.394 -8.076 76.116 0.58 18.72 72 CYS A CA 1
ATOM 1041 C CA B CYS A 1 72 ? 34.386 -8.095 76.134 0.42 21.22 72 CYS A CA 1
ATOM 1042 C C . CYS A 1 72 ? 35.708 -7.931 75.387 1.00 22.74 72 CYS A C 1
ATOM 1043 O O . CYS A 1 72 ? 35.779 -8.080 74.161 1.00 24.96 72 CYS A O 1
ATOM 1058 N N . HIS A 1 73 ? 36.747 -7.590 76.138 1.00 25.99 73 HIS A N 1
ATOM 1059 C CA . HIS A 1 73 ? 38.096 -7.481 75.596 1.00 20.89 73 HIS A CA 1
ATOM 1060 C C . HIS A 1 73 ? 38.526 -8.777 74.903 1.00 22.85 73 HIS A C 1
ATOM 1061 O O . HIS A 1 73 ? 39.070 -8.738 73.802 1.00 23.71 73 HIS A O 1
ATOM 1076 N N . ARG A 1 74 ? 38.291 -9.924 75.529 1.00 23.08 74 ARG A N 1
ATOM 1077 C CA . ARG A 1 74 ? 38.681 -11.204 74.912 1.00 25.70 74 ARG A CA 1
ATOM 1078 C C . ARG A 1 74 ? 37.926 -11.448 73.592 1.00 29.76 74 ARG A C 1
ATOM 1079 O O . ARG A 1 74 ? 38.503 -11.905 72.609 1.00 26.69 74 ARG A O 1
ATOM 1100 N N . GLU A 1 75 ? 36.630 -11.160 73.557 1.00 22.73 75 GLU A N 1
ATOM 1101 C CA . GLU A 1 75 ? 35.856 -11.426 72.340 1.00 26.73 75 GLU A CA 1
ATOM 1102 C C . GLU A 1 75 ? 36.207 -10.441 71.215 1.00 29.89 75 GLU A C 1
ATOM 1103 O O . GLU A 1 75 ? 35.945 -10.718 70.044 1.00 27.93 75 GLU A O 1
ATOM 1115 N N . LEU A 1 76 ? 36.774 -9.286 71.574 1.00 21.57 76 LEU A N 1
ATOM 1116 C CA . LEU A 1 76 ? 37.133 -8.261 70.590 1.00 20.15 76 LEU A CA 1
ATOM 1117 C C . LEU A 1 76 ? 38.571 -8.373 70.045 1.00 28.87 76 LEU A C 1
ATOM 1118 O O . LEU A 1 76 ? 38.948 -7.652 69.135 1.00 22.75 76 LEU A O 1
ATOM 1134 N N . ARG A 1 77 ? 39.375 -9.285 70.569 1.00 30.64 77 ARG A N 1
ATOM 1135 C CA . ARG A 1 77 ? 40.710 -9.468 70.011 1.00 32.16 77 ARG A CA 1
ATOM 1136 C C . ARG A 1 77 ? 40.559 -9.813 68.534 1.00 41.27 77 ARG A C 1
ATOM 1137 O O . ARG A 1 77 ? 39.708 -10.630 68.173 1.00 29.12 77 ARG A O 1
ATOM 1158 N N . GLY A 1 78 ? 41.365 -9.165 67.692 1.00 29.02 78 GLY A N 1
ATOM 1159 C CA . GLY A 1 78 ? 41.365 -9.422 66.263 1.00 31.24 78 GLY A CA 1
ATOM 1160 C C . GLY A 1 78 ? 40.298 -8.680 65.468 1.00 34.57 78 GLY A C 1
ATOM 1161 O O . GLY A 1 78 ? 40.195 -8.876 64.268 1.00 29.31 78 GLY A O 1
ATOM 1165 N N . THR A 1 79 ? 39.498 -7.838 66.115 1.00 25.93 79 THR A N 1
ATOM 1166 C CA . THR A 1 79 ? 38.469 -7.056 65.418 1.00 25.86 79 THR A CA 1
ATOM 1167 C C . THR A 1 79 ? 38.917 -5.593 65.377 1.00 30.11 79 THR A C 1
ATOM 1168 O O . THR A 1 79 ? 40.048 -5.302 65.744 1.00 26.10 79 THR A O 1
ATOM 1179 N N . ARG A 1 80 ? 38.037 -4.667 64.982 1.00 22.45 80 ARG A N 1
ATOM 1180 C CA . ARG A 1 80 ? 38.372 -3.235 65.015 1.00 25.19 80 ARG A CA 1
ATOM 1181 C C . ARG A 1 80 ? 38.670 -2.813 66.438 1.00 21.76 80 ARG A C 1
ATOM 1182 O O . ARG A 1 80 ? 39.399 -1.876 66.650 1.00 22.17 80 ARG A O 1
ATOM 1203 N N . GLY A 1 81 ? 38.101 -3.512 67.404 1.00 21.54 81 GLY A N 1
ATOM 1204 C CA . GLY A 1 81 ? 38.136 -3.069 68.801 1.00 19.98 81 GLY A CA 1
ATOM 1205 C C . GLY A 1 81 ? 36.998 -2.101 69.056 1.00 23.00 81 GLY A C 1
ATOM 1206 O O . GLY A 1 81 ? 36.372 -1.617 68.136 1.00 20.18 81 GLY A O 1
ATOM 1210 N N . ALA A 1 82 ? 36.734 -1.786 70.317 1.00 17.20 82 ALA A N 1
ATOM 1211 C CA . ALA A 1 82 ? 35.677 -0.846 70.625 1.00 14.78 82 ALA A CA 1
ATOM 1212 C C . ALA A 1 82 ? 35.925 -0.215 71.986 1.00 17.47 82 ALA A C 1
ATOM 1213 O O . ALA A 1 82 ? 36.676 -0.746 72.799 1.00 17.41 82 ALA A O 1
ATOM 1220 N N . VAL A 1 83 ? 35.282 0.923 72.227 1.00 15.58 83 VAL A N 1
ATOM 1221 C CA . VAL A 1 83 ? 35.223 1.510 73.560 1.00 15.84 83 VAL A CA 1
ATOM 1222 C C . VAL A 1 83 ? 33.778 1.288 74.015 1.00 17.77 83 VAL A C 1
ATOM 1223 O O . VAL A 1 83 ? 32.902 1.145 73.181 1.00 14.60 83 VAL A O 1
ATOM 1236 N N . ALA A 1 84 ? 33.520 1.233 75.312 1.00 14.79 84 ALA A N 1
ATOM 1237 C CA . ALA A 1 84 ? 32.154 0.901 75.785 1.00 12.17 84 ALA A CA 1
ATOM 1238 C C . ALA A 1 84 ? 31.931 1.366 77.214 1.00 13.51 84 ALA A C 1
ATOM 1239 O O . ALA A 1 84 ? 32.866 1.473 78.001 1.00 15.30 84 ALA A O 1
ATOM 1246 N N . ALA A 1 85 ? 30.680 1.646 77.528 1.00 13.83 85 ALA A N 1
ATOM 1247 C CA . ALA A 1 85 ? 30.277 2.024 78.879 1.00 14.99 85 ALA A CA 1
ATOM 1248 C C . ALA A 1 85 ? 29.154 1.087 79.263 1.00 14.58 85 ALA A C 1
ATOM 1249 O O . ALA A 1 85 ? 28.350 0.727 78.411 1.00 12.99 85 ALA A O 1
ATOM 1256 N N . LEU A 1 86 ? 29.058 0.749 80.547 1.00 11.80 86 LEU A N 1
ATOM 1257 C CA . LEU A 1 86 ? 27.926 0.012 81.050 1.00 14.70 86 LEU A CA 1
ATOM 1258 C C . LEU A 1 86 ? 27.545 0.603 82.403 1.00 16.59 86 LEU A C 1
ATOM 1259 O O . LEU A 1 86 ? 28.419 0.894 83.249 1.00 15.51 86 LEU A O 1
ATOM 1275 N N . CYS A 1 87 ? 26.251 0.792 82.583 1.00 12.94 87 CYS A N 1
ATOM 1276 C CA A CYS A 1 87 ? 25.676 1.205 83.873 0.76 13.80 87 CYS A CA 1
ATOM 1277 C CA B CYS A 1 87 ? 25.700 1.197 83.853 0.24 15.35 87 CYS A CA 1
ATOM 1278 C C . CYS A 1 87 ? 24.781 0.085 84.331 1.00 13.27 87 CYS A C 1
ATOM 1279 O O . CYS A 1 87 ? 23.965 -0.420 83.561 1.00 16.27 87 CYS A O 1
ATOM 1294 N N . ARG A 1 88 ? 24.893 -0.285 85.591 1.00 12.91 88 ARG A N 1
ATOM 1295 C CA . ARG A 1 88 ? 24.049 -1.350 86.128 1.00 13.93 88 ARG A CA 1
ATOM 1296 C C . ARG A 1 88 ? 23.231 -0.675 87.215 1.00 17.36 88 ARG A C 1
ATOM 1297 O O . ARG A 1 88 ? 23.793 -0.171 88.170 1.00 16.56 88 ARG A O 1
ATOM 1318 N N . VAL A 1 89 ? 21.925 -0.612 87.026 1.00 15.28 89 VAL A N 1
ATOM 1319 C CA . VAL A 1 89 ? 21.052 0.110 87.966 1.00 15.17 89 VAL A CA 1
ATOM 1320 C C . VAL A 1 89 ? 20.163 -0.855 88.710 1.00 14.81 89 VAL A C 1
ATOM 1321 O O . VAL A 1 89 ? 19.251 -1.453 88.134 1.00 15.89 89 VAL A O 1
ATOM 1334 N N . ASP A 1 90 ? 20.446 -1.041 89.987 1.00 17.65 90 ASP A N 1
ATOM 1335 C CA . ASP A 1 90 ? 19.684 -1.936 90.801 1.00 18.20 90 ASP A CA 1
ATOM 1336 C C . ASP A 1 90 ? 18.600 -1.146 91.485 1.00 17.36 90 ASP A C 1
ATOM 1337 O O . ASP A 1 90 ? 18.805 -0.648 92.562 1.00 19.28 90 ASP A O 1
ATOM 1346 N N . ARG A 1 91 ? 17.436 -1.030 90.860 1.00 17.24 91 ARG A N 1
ATOM 1347 C CA . ARG A 1 91 ? 16.428 -0.124 91.396 1.00 19.70 91 ARG A CA 1
ATOM 1348 C C . ARG A 1 91 ? 15.827 -0.628 92.703 1.00 26.94 91 ARG A C 1
ATOM 1349 O O . ARG A 1 91 ? 15.480 0.149 93.573 1.00 29.39 91 ARG A O 1
ATOM 1370 N N . ARG A 1 92 ? 15.767 -1.940 92.863 1.00 22.07 92 ARG A N 1
ATOM 1371 C CA . ARG A 1 92 ? 15.185 -2.534 94.058 1.00 32.78 92 ARG A CA 1
ATOM 1372 C C . ARG A 1 92 ? 16.068 -2.281 95.287 1.00 36.81 92 ARG A C 1
ATOM 1373 O O . ARG A 1 92 ? 15.574 -1.979 96.380 1.00 29.52 92 ARG A O 1
ATOM 1394 N N . GLN A 1 93 ? 17.384 -2.359 95.118 1.00 27.21 93 GLN A N 1
ATOM 1395 C CA . GLN A 1 93 ? 18.266 -2.086 96.242 1.00 23.91 93 GLN A CA 1
ATOM 1396 C C . GLN A 1 93 ? 18.731 -0.641 96.296 1.00 19.00 93 GLN A C 1
ATOM 1397 O O . GLN A 1 93 ? 19.320 -0.247 97.291 1.00 20.10 93 GLN A O 1
ATOM 1411 N N . GLY A 1 94 ? 18.423 0.151 95.265 1.00 18.29 94 GLY A N 1
ATOM 1412 C CA . GLY A 1 94 ? 18.667 1.577 95.303 1.00 19.54 94 GLY A CA 1
ATOM 1413 C C . GLY A 1 94 ? 20.132 1.923 95.068 1.00 17.83 94 GLY A C 1
ATOM 1414 O O . GLY A 1 94 ? 20.693 2.828 95.700 1.00 15.56 94 GLY A O 1
ATOM 1418 N N . LEU A 1 95 ? 20.753 1.195 94.152 1.00 14.39 95 LEU A N 1
ATOM 1419 C CA . LEU A 1 95 ? 22.193 1.325 93.905 1.00 14.13 95 LEU A CA 1
ATOM 1420 C C . LEU A 1 95 ? 22.488 1.320 92.418 1.00 16.69 95 LEU A C 1
ATOM 1421 O O . LEU A 1 95 ? 21.770 0.710 91.647 1.00 16.12 95 LEU A O 1
ATOM 1437 N N . TRP A 1 96 ? 23.562 1.988 92.019 1.00 13.66 96 TRP A N 1
ATOM 1438 C CA . TRP A 1 96 ? 24.082 1.854 90.639 1.00 14.68 96 TRP A CA 1
ATOM 1439 C C . TRP A 1 96 ? 25.608 1.707 90.635 1.00 15.41 96 TRP A C 1
ATOM 1440 O O . TRP A 1 96 ? 26.308 2.101 91.584 1.00 15.08 96 TRP A O 1
ATOM 1461 N N . GLN A 1 97 ? 26.113 1.052 89.589 1.00 13.92 97 GLN A N 1
ATOM 1462 C CA . GLN A 1 97 ? 27.549 0.978 89.359 1.00 14.29 97 GLN A CA 1
ATOM 1463 C C . GLN A 1 97 ? 27.752 1.334 87.904 1.00 19.51 97 GLN A C 1
ATOM 1464 O O . GLN A 1 97 ? 26.877 1.083 87.069 1.00 15.47 97 GLN A O 1
ATOM 1478 N N . ALA A 1 98 ? 28.880 1.942 87.557 1.00 13.45 98 ALA A N 1
ATOM 1479 C CA . ALA A 1 98 ? 29.086 2.172 86.135 1.00 12.79 98 ALA A CA 1
ATOM 1480 C C . ALA A 1 98 ? 30.574 2.069 85.846 1.00 18.17 98 ALA A C 1
ATOM 1481 O O . ALA A 1 98 ? 31.391 2.388 86.708 1.00 17.20 98 ALA A O 1
ATOM 1488 N N . ALA A 1 99 ? 30.938 1.674 84.624 1.00 15.28 99 ALA A N 1
ATOM 1489 C CA . ALA A 1 99 ? 32.366 1.791 84.231 1.00 12.54 99 ALA A CA 1
ATOM 1490 C C . ALA A 1 99 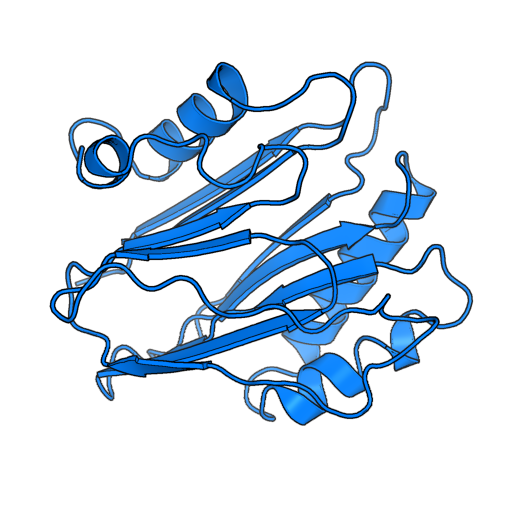? 32.462 2.079 82.742 1.00 13.40 99 ALA A C 1
ATOM 1491 O O . ALA A 1 99 ? 31.507 1.813 81.999 1.00 13.69 99 ALA A O 1
ATOM 1498 N N . ILE A 1 100 ? 33.606 2.613 82.320 1.00 14.53 100 ILE A N 1
ATOM 1499 C CA . ILE A 1 100 ? 33.784 3.004 80.925 1.00 13.05 100 ILE A CA 1
ATOM 1500 C C . ILE A 1 100 ? 35.197 2.674 80.525 1.00 16.03 100 ILE A C 1
ATOM 1501 O O . ILE A 1 100 ? 36.122 3.055 81.236 1.00 17.38 100 ILE A O 1
ATOM 1517 N N . VAL A 1 101 ? 35.365 1.974 79.406 1.00 14.99 101 VAL A N 1
ATOM 1518 C CA . VAL A 1 101 ? 36.697 1.822 78.822 1.00 13.49 101 VAL A CA 1
ATOM 1519 C C . VAL A 1 101 ? 36.670 2.639 77.535 1.00 17.84 101 VAL A C 1
ATOM 1520 O O . VAL A 1 101 ? 35.885 2.369 76.627 1.00 17.75 101 VAL A O 1
ATOM 1533 N N . GLY A 1 102 ? 37.517 3.661 77.468 1.00 14.95 102 GLY A N 1
ATOM 1534 C CA . GLY A 1 102 ? 37.555 4.500 76.294 1.00 18.28 102 GLY A CA 1
ATOM 1535 C C . GLY A 1 102 ? 36.745 5.766 76.521 1.00 20.49 102 GLY A C 1
ATOM 1536 O O . GLY A 1 102 ? 36.690 6.256 77.637 1.00 32.04 102 GLY A O 1
ATOM 1540 N N . ASN A 1 103 ? 36.150 6.321 75.475 1.00 16.58 103 ASN A N 1
ATOM 1541 C CA . ASN A 1 103 ? 35.582 7.669 75.612 1.00 19.09 103 ASN A CA 1
ATOM 1542 C C . ASN A 1 103 ? 34.066 7.747 75.416 1.00 22.27 103 ASN A C 1
ATOM 1543 O O . ASN A 1 103 ? 33.557 8.714 74.918 1.00 24.92 103 ASN A O 1
ATOM 1554 N N . ILE A 1 104 ? 33.344 6.736 75.840 1.00 12.66 104 ILE A N 1
ATOM 1555 C CA . ILE A 1 104 ? 31.908 6.880 75.906 1.00 12.02 104 ILE A CA 1
ATOM 1556 C C . ILE A 1 104 ? 31.595 7.844 77.102 1.00 12.87 104 ILE A C 1
ATOM 1557 O O . ILE A 1 104 ? 32.324 7.866 78.097 1.00 15.34 104 ILE A O 1
ATOM 1573 N N . HIS A 1 105 ? 30.550 8.639 76.997 1.00 11.92 105 HIS A N 1
ATOM 1574 C CA . HIS A 1 105 ? 30.226 9.581 78.071 1.00 12.03 105 HIS A CA 1
ATOM 1575 C C . HIS A 1 105 ? 29.002 9.147 78.839 1.00 14.21 105 HIS A C 1
ATOM 1576 O O . HIS A 1 105 ? 27.982 8.783 78.238 1.00 15.14 105 HIS A O 1
ATOM 1591 N N . VAL A 1 106 ? 29.099 9.197 80.170 1.00 13.26 106 VAL A N 1
ATOM 1592 C CA . VAL A 1 106 ? 27.946 8.890 81.024 1.00 13.05 106 VAL A CA 1
ATOM 1593 C C . VAL A 1 106 ? 27.686 10.049 81.929 1.00 11.94 106 VAL A C 1
ATOM 1594 O O . VAL A 1 106 ? 28.627 10.616 82.463 1.00 12.21 106 VAL A O 1
ATOM 1607 N N . LYS A 1 107 ? 26.415 10.421 82.113 1.00 12.20 107 LYS A N 1
ATOM 1608 C CA . LYS A 1 107 ? 26.103 11.439 83.140 1.00 15.29 107 LYS A CA 1
ATOM 1609 C C . LYS A 1 107 ? 24.891 10.934 83.894 1.00 14.63 107 LYS A C 1
ATOM 1610 O O . LYS A 1 107 ? 23.938 10.449 83.285 1.00 15.03 107 LYS A O 1
ATOM 1629 N N . ILE A 1 108 ? 24.931 11.088 85.207 1.00 12.14 108 ILE A N 1
ATOM 1630 C CA . ILE A 1 108 ? 23.875 10.5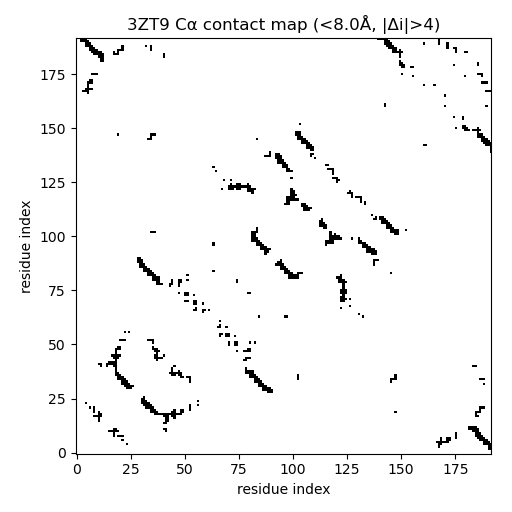96 86.061 1.00 13.80 108 ILE A CA 1
ATOM 1631 C C . ILE A 1 108 ? 23.360 11.777 86.883 1.00 16.19 108 ILE A C 1
ATOM 1632 O O . ILE A 1 108 ? 24.092 12.374 87.663 1.00 17.33 108 ILE A O 1
ATOM 1648 N N . LEU A 1 109 ? 22.108 12.146 86.654 1.00 14.34 109 LEU A N 1
ATOM 1649 C CA . LEU A 1 109 ? 21.516 13.293 87.341 1.00 16.24 109 LEU A CA 1
ATOM 1650 C C . LEU A 1 109 ? 20.748 12.694 88.497 1.00 18.06 109 LEU A C 1
ATOM 1651 O O . LEU A 1 109 ? 19.722 12.069 88.279 1.00 16.84 109 LEU A O 1
ATOM 1667 N N . SER A 1 110 ? 21.236 12.855 89.709 1.00 16.07 110 SER A N 1
ATOM 1668 C CA . SER A 1 110 ? 20.620 12.145 90.829 1.00 15.79 110 SER A CA 1
ATOM 1669 C C . SER A 1 110 ? 20.315 13.055 91.972 1.00 20.50 110 SER A C 1
ATOM 1670 O O . SER A 1 110 ? 20.836 14.187 92.061 1.00 18.22 110 SER A O 1
ATOM 1678 N N . ALA A 1 111 ? 19.511 12.541 92.894 1.00 16.84 111 ALA A N 1
ATOM 1679 C CA . ALA A 1 111 ? 19.089 13.313 94.059 1.00 19.61 111 ALA A CA 1
ATOM 1680 C C . ALA A 1 111 ? 20.307 13.670 94.888 1.00 30.63 111 ALA A C 1
ATOM 1681 O O . ALA A 1 111 ? 20.289 14.641 95.637 1.00 33.05 111 ALA A O 1
ATOM 1688 N N . LYS A 1 112 ? 21.361 12.869 94.735 1.00 27.56 112 LYS A N 1
ATOM 1689 C CA . LYS A 1 112 ? 22.657 13.095 95.403 1.00 27.89 112 LYS A CA 1
ATOM 1690 C C . LYS A 1 112 ? 23.599 14.006 94.640 1.00 29.96 112 LYS A C 1
ATOM 1691 O O . LYS A 1 112 ? 24.709 14.244 95.114 1.00 31.62 112 LYS A O 1
ATOM 1710 N N . GLY A 1 113 ? 23.194 14.474 93.454 1.00 20.68 113 GLY A N 1
ATOM 1711 C CA . GLY A 1 113 ? 23.998 15.408 92.673 1.00 21.17 113 GLY A CA 1
ATOM 1712 C C . GLY A 1 113 ? 24.209 14.924 91.254 1.00 19.68 113 GLY A C 1
ATOM 1713 O O . GLY A 1 113 ? 23.860 13.823 90.935 1.00 17.52 113 GLY A O 1
ATOM 1717 N N 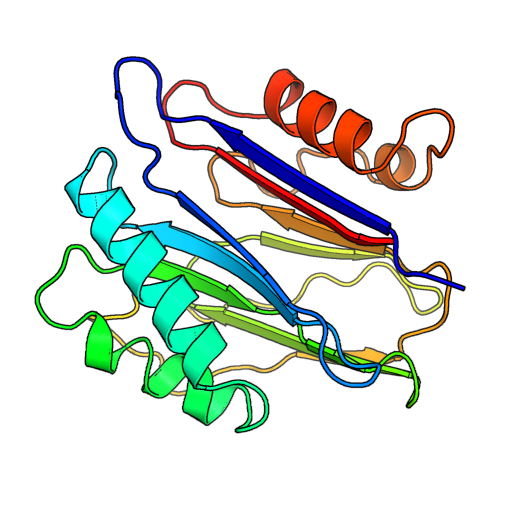. ILE A 1 114 ? 24.759 15.768 90.401 1.00 17.89 114 ILE A N 1
ATOM 1718 C CA . ILE A 1 114 ? 25.033 15.400 89.022 1.00 18.30 114 ILE A CA 1
ATOM 1719 C C . ILE A 1 114 ? 26.418 14.750 89.036 1.00 17.94 114 ILE A C 1
ATOM 1720 O O . ILE A 1 114 ? 27.386 15.358 89.473 1.00 16.30 114 ILE A O 1
ATOM 1736 N N . ILE A 1 115 ? 26.488 13.503 88.573 1.00 15.57 115 ILE A N 1
ATOM 1737 C CA . ILE A 1 115 ? 27.701 12.713 88.703 1.00 14.79 115 ILE A CA 1
ATOM 1738 C C . ILE A 1 115 ? 28.167 12.223 87.345 1.00 16.79 115 ILE A C 1
ATOM 1739 O O . ILE A 1 115 ? 27.390 11.660 86.581 1.00 15.55 115 ILE A O 1
ATOM 1755 N N . THR A 1 116 ? 29.428 12.477 87.025 1.00 14.61 116 THR A N 1
ATOM 1756 C CA . THR A 1 116 ? 29.994 11.975 85.787 1.00 14.50 116 THR A CA 1
ATOM 1757 C C . THR A 1 116 ? 31.060 10.909 86.105 1.00 14.96 116 THR A C 1
ATOM 1758 O O . THR A 1 116 ? 32.121 11.221 86.648 1.00 15.46 116 THR A O 1
ATOM 1769 N N . PRO A 1 117 ? 30.752 9.645 85.815 1.00 13.69 117 PRO A N 1
ATOM 1770 C CA . PRO A 1 117 ? 31.735 8.583 86.065 1.00 13.77 117 PRO A CA 1
ATOM 1771 C C . PRO A 1 117 ? 32.997 8.781 85.272 1.00 16.20 117 PRO A C 1
ATOM 1772 O O . PRO A 1 117 ? 32.951 9.216 84.120 1.00 16.04 117 PRO A O 1
ATOM 1783 N N . LEU A 1 118 ? 34.113 8.435 85.893 1.00 16.54 118 LEU A N 1
ATOM 1784 C CA . LEU A 1 118 ? 35.422 8.526 85.283 1.00 14.97 118 LEU A CA 1
ATOM 1785 C C . LEU A 1 118 ? 35.690 7.325 84.390 1.00 21.80 118 LEU A C 1
ATOM 1786 O O . LEU A 1 118 ? 35.509 6.182 84.823 1.00 15.53 118 LEU A O 1
ATOM 1802 N N . ALA A 1 119 ? 36.108 7.601 83.162 1.00 18.32 119 ALA A N 1
ATOM 1803 C CA . ALA A 1 119 ? 36.461 6.584 82.191 1.00 16.77 119 ALA A CA 1
ATOM 1804 C C . ALA A 1 119 ? 37.861 6.093 82.466 1.00 23.46 119 ALA A C 1
ATOM 1805 O O . ALA A 1 119 ? 38.711 6.844 82.931 1.00 22.25 119 ALA A O 1
ATOM 1812 N N . THR A 1 120 ? 38.083 4.827 82.159 1.00 16.65 120 THR A N 1
ATOM 1813 C CA . THR A 1 120 ? 39.449 4.294 82.132 1.00 21.60 120 THR A CA 1
ATOM 1814 C C . THR A 1 120 ? 39.905 4.239 80.687 1.00 18.36 120 THR A C 1
ATOM 1815 O O . THR A 1 120 ? 39.211 3.697 79.877 1.00 18.37 120 THR A O 1
ATOM 1826 N N . PRO A 1 121 ? 41.089 4.795 80.365 1.00 24.17 121 PRO A N 1
ATOM 1827 C CA . PRO A 1 121 ? 41.549 4.761 78.979 1.00 26.79 121 PRO A CA 1
ATOM 1828 C C . PRO A 1 121 ? 41.765 3.334 78.475 1.00 26.14 121 PRO A C 1
ATOM 1829 O O . PRO A 1 121 ? 42.066 2.420 79.231 1.00 24.43 121 PRO A O 1
ATOM 1840 N N . GLY A 1 122 ? 41.605 3.148 77.180 1.00 24.69 122 GLY A N 1
ATOM 1841 C CA . GLY A 1 122 ? 41.895 1.862 76.592 1.00 22.70 122 GLY A CA 1
ATOM 1842 C C . GLY A 1 122 ? 40.994 1.590 75.411 1.00 25.32 122 GLY A C 1
ATOM 1843 O O . GLY A 1 122 ? 40.116 2.375 75.105 1.00 19.62 122 GLY A O 1
ATOM 1847 N N . ILE A 1 123 ? 41.207 0.443 74.776 1.00 23.70 123 ILE A N 1
ATOM 1848 C CA . ILE A 1 123 ? 40.388 -0.006 73.652 1.00 25.13 123 ILE A CA 1
ATOM 1849 C C . ILE A 1 123 ? 40.153 -1.493 73.846 1.00 27.75 123 ILE A C 1
ATOM 1850 O O . ILE A 1 123 ? 41.102 -2.266 73.850 1.00 22.90 123 ILE A O 1
ATOM 1866 N N . LEU A 1 124 ? 38.897 -1.884 74.017 1.00 19.88 124 LEU A N 1
ATOM 1867 C CA . LEU A 1 124 ? 38.589 -3.289 74.252 1.00 22.40 124 LEU A CA 1
ATOM 1868 C C . LEU A 1 124 ? 39.001 -4.063 73.015 1.00 23.90 124 LEU A C 1
ATOM 1869 O O . LEU A 1 124 ? 38.655 -3.681 71.886 1.00 21.45 124 LEU A O 1
ATOM 1885 N N . GLY A 1 125 ? 39.738 -5.151 73.243 1.00 21.98 125 GLY A N 1
ATOM 1886 C CA . GLY A 1 125 ? 40.276 -5.971 72.179 1.00 26.89 125 GLY A CA 1
ATOM 1887 C C . GLY A 1 125 ? 41.747 -5.746 71.911 1.00 33.08 125 GLY A C 1
ATOM 1888 O O . GLY A 1 125 ? 42.407 -6.594 71.310 1.00 32.63 125 GLY A O 1
ATOM 1892 N N . TYR A 1 126 ? 42.271 -4.614 72.373 1.00 30.56 126 TYR A N 1
ATOM 1893 C CA . TYR A 1 126 ? 43.670 -4.256 72.124 1.00 29.94 126 TYR A CA 1
ATOM 1894 C C . TYR A 1 126 ? 44.500 -3.876 73.335 1.00 34.40 126 TYR A C 1
ATOM 1895 O O . TYR A 1 126 ? 45.582 -4.418 73.512 1.00 46.13 126 TYR A O 1
ATOM 1913 N N . ASN A 1 127 ? 44.023 -2.946 74.155 1.00 31.39 127 ASN A N 1
ATOM 1914 C CA . ASN A 1 127 ? 44.795 -2.483 75.315 1.00 45.84 127 ASN A CA 1
ATOM 1915 C C . ASN A 1 127 ? 43.900 -2.298 76.539 1.00 42.31 127 ASN A C 1
ATOM 1916 O O . ASN A 1 127 ? 43.272 -1.255 76.717 1.00 41.04 127 ASN A O 1
ATOM 1927 N N . TYR A 1 128 ? 43.837 -3.340 77.365 1.00 44.55 128 TYR A N 1
ATOM 1928 C CA . TYR A 1 128 ? 43.000 -3.347 78.562 1.00 41.53 128 TYR A CA 1
ATOM 1929 C C . TYR A 1 128 ? 43.671 -2.503 79.667 1.00 40.23 128 TYR A C 1
ATOM 1930 O O . TYR A 1 128 ? 44.855 -2.674 79.932 1.00 40.34 128 TYR A O 1
ATOM 1948 N N . PRO A 1 129 ? 42.918 -1.582 80.311 1.00 45.89 129 PRO A N 1
ATOM 1949 C CA . PRO A 1 129 ? 43.530 -0.758 81.367 1.00 51.43 129 PRO A CA 1
ATOM 1950 C C . PRO A 1 129 ? 44.065 -1.575 82.544 1.00 55.76 129 PRO A C 1
ATOM 1951 O O . PRO A 1 129 ? 43.549 -2.653 82.865 1.00 47.13 129 PRO A O 1
ATOM 1962 N N . HIS A 1 130 ? 45.108 -1.051 83.179 1.00 62.43 130 HIS A N 1
ATOM 1963 C CA . HIS A 1 130 ? 45.686 -1.678 84.360 1.00 70.59 130 HIS A CA 1
ATOM 1964 C C . HIS A 1 130 ? 44.569 -2.271 85.211 1.00 70.05 130 HIS A C 1
ATOM 1965 O O . HIS A 1 130 ? 44.669 -3.397 85.694 1.00 74.95 130 HIS A O 1
ATOM 1980 N N . GLN A 1 131 ? 43.496 -1.507 85.380 1.00 61.76 131 GLN A N 1
ATOM 1981 C CA . GLN A 1 131 ? 42.321 -1.999 86.080 1.00 53.11 131 GLN A CA 1
ATOM 1982 C C . GLN A 1 131 ? 41.118 -1.060 85.927 1.00 37.20 131 GLN A C 1
ATOM 1983 O O . GLN A 1 131 ? 41.248 0.174 85.842 1.00 27.15 131 GLN A O 1
ATOM 1997 N N . LEU A 1 132 ? 39.947 -1.678 85.896 1.00 28.64 132 LEU A N 1
ATOM 1998 C CA . LEU A 1 132 ? 38.700 -0.988 85.644 1.00 22.14 132 LEU A CA 1
ATOM 1999 C C . LEU A 1 132 ? 38.319 -0.148 86.849 1.00 22.53 132 LEU A C 1
ATOM 2000 O O . LEU A 1 132 ? 38.345 -0.640 87.971 1.00 24.72 132 LEU A O 1
ATOM 2016 N N . LEU A 1 133 ? 37.949 1.108 86.631 1.00 18.70 133 LEU A N 1
ATOM 2017 C CA . LEU A 1 133 ? 37.507 1.950 87.748 1.00 24.16 133 LEU A CA 1
ATOM 2018 C C . LEU A 1 133 ? 35.986 1.987 87.786 1.00 24.14 133 LEU A C 1
ATOM 2019 O O . LEU A 1 133 ? 35.339 2.614 86.955 1.00 21.34 133 LEU A O 1
ATOM 2035 N N . ILE A 1 134 ? 35.400 1.288 88.744 1.00 17.21 134 ILE A N 1
ATOM 2036 C CA . ILE A 1 134 ? 33.938 1.254 88.809 1.00 15.04 134 ILE A CA 1
ATOM 2037 C C . ILE A 1 134 ? 33.439 2.348 89.719 1.00 22.90 134 ILE A C 1
ATOM 2038 O O . ILE A 1 134 ? 33.769 2.380 90.919 1.00 21.04 134 ILE A O 1
ATOM 2054 N N . ALA A 1 135 ? 32.649 3.246 89.148 1.00 13.88 135 ALA A N 1
ATOM 2055 C CA . ALA A 1 135 ? 31.991 4.275 89.937 1.00 15.32 135 ALA A CA 1
ATOM 2056 C C . ALA A 1 135 ? 30.770 3.667 90.582 1.00 17.23 135 ALA A C 1
ATOM 2057 O O . ALA A 1 135 ? 30.115 2.831 89.992 1.00 14.48 135 ALA A O 1
ATOM 2064 N N . LYS A 1 136 ? 30.425 4.123 91.769 1.00 14.99 136 LYS A N 1
ATOM 2065 C CA . LYS A 1 136 ? 29.256 3.558 92.441 1.00 15.24 136 LYS A CA 1
ATOM 2066 C C . LYS A 1 136 ? 28.441 4.668 93.016 1.00 19.64 136 LYS A C 1
ATOM 2067 O O . LYS A 1 136 ? 29.005 5.647 93.456 1.00 18.70 136 LYS A O 1
ATOM 2086 N N . GLY A 1 137 ? 27.118 4.511 93.074 1.00 16.12 137 GLY A N 1
ATOM 2087 C CA . GLY A 1 137 ? 26.300 5.564 93.657 1.00 15.39 137 GLY A CA 1
ATOM 2088 C C . GLY A 1 137 ? 24.975 5.013 94.141 1.00 15.36 137 GLY A C 1
ATOM 2089 O O . GLY A 1 137 ? 24.730 3.800 94.050 1.00 14.55 137 GLY A O 1
ATOM 2093 N N . SER A 1 138 ? 24.153 5.903 94.706 1.00 13.85 138 SER A N 1
ATOM 2094 C CA . SER A 1 138 ? 22.828 5.542 95.204 1.00 15.85 138 SER A CA 1
ATOM 2095 C C . SER A 1 138 ? 21.811 5.957 94.170 1.00 16.14 138 SER A C 1
ATOM 2096 O O . SER A 1 138 ? 21.914 7.059 93.608 1.00 17.33 138 SER A O 1
ATOM 2104 N N . TYR A 1 139 ? 20.855 5.068 93.904 1.00 16.66 139 TYR A N 1
ATOM 2105 C CA . TYR A 1 139 ? 19.779 5.342 92.949 1.00 16.31 139 TYR A CA 1
ATOM 2106 C C . TYR A 1 139 ? 18.461 5.555 93.703 1.00 15.40 139 TYR A C 1
ATOM 2107 O O . TYR A 1 139 ? 18.125 4.814 94.627 1.00 16.31 139 TYR A O 1
ATOM 2125 N N . GLN A 1 140 ? 17.694 6.558 93.318 1.00 13.36 140 GLN A N 1
ATOM 2126 C CA . GLN A 1 140 ? 16.326 6.578 93.780 1.00 17.62 140 GLN A CA 1
ATOM 2127 C C . GLN A 1 140 ? 15.476 6.978 92.584 1.00 14.49 140 GLN A C 1
ATOM 2128 O O . GLN A 1 140 ? 15.947 7.655 91.688 1.00 16.47 140 GLN A O 1
ATOM 2142 N N . GLU A 1 141 ? 14.225 6.562 92.587 1.00 16.67 141 GLU A N 1
ATOM 2143 C CA . GLU A 1 141 ? 13.333 6.912 91.492 1.00 13.03 141 GLU A CA 1
ATOM 2144 C C . GLU A 1 141 ? 13.356 8.420 91.196 1.00 17.79 141 GLU A C 1
ATOM 2145 O O . GLU A 1 141 ? 13.310 9.251 92.109 1.00 15.76 141 GLU A O 1
ATOM 2157 N N . GLY A 1 142 ? 13.438 8.733 89.909 1.00 15.01 142 GLY A N 1
ATOM 2158 C CA . GLY A 1 142 ? 13.550 10.089 89.406 1.00 17.66 142 GLY A CA 1
ATOM 2159 C C . GLY A 1 142 ? 14.953 10.445 88.933 1.00 18.89 142 GLY A C 1
ATOM 2160 O O . GLY A 1 142 ? 15.141 11.421 88.194 1.00 15.13 142 GLY A O 1
ATOM 2164 N N . ASP A 1 143 ? 15.949 9.678 89.373 1.00 12.91 143 ASP A N 1
ATOM 2165 C CA . ASP A 1 143 ? 17.315 9.897 88.890 1.00 14.55 143 ASP A CA 1
ATOM 2166 C C . ASP A 1 143 ? 17.371 9.569 87.395 1.00 15.10 143 ASP A C 1
ATOM 2167 O O . ASP A 1 143 ? 16.694 8.650 86.944 1.00 12.30 143 ASP A O 1
ATOM 2176 N N . LEU A 1 144 ? 18.199 10.295 86.657 1.00 13.28 144 LEU A N 1
ATOM 2177 C CA . LEU A 1 144 ? 18.207 10.221 85.197 1.00 13.66 144 LEU A CA 1
ATOM 2178 C C . LEU A 1 144 ? 19.572 9.735 84.777 1.00 21.49 144 LEU A C 1
ATOM 2179 O O . LEU A 1 144 ? 20.578 10.088 85.406 1.00 13.82 144 LEU A O 1
ATOM 2195 N N . PHE A 1 145 ? 19.627 8.916 83.718 1.00 14.58 145 PHE A N 1
ATOM 2196 C CA . PHE A 1 145 ? 20.920 8.457 83.215 1.00 15.09 145 PHE A CA 1
ATOM 2197 C C . PHE A 1 145 ? 21.013 8.867 81.752 1.00 20.60 145 PHE A C 1
ATOM 2198 O O . PHE A 1 145 ? 20.071 8.678 80.987 1.00 16.40 145 PHE A O 1
ATOM 2215 N N . LEU A 1 146 ? 22.143 9.429 81.351 1.00 14.61 146 LEU A N 1
ATOM 2216 C CA . LEU A 1 146 ? 22.375 9.757 79.960 1.00 13.01 146 LEU A CA 1
ATOM 2217 C C . LEU A 1 146 ? 23.691 9.045 79.569 1.00 10.54 146 LEU A C 1
ATOM 2218 O O . LEU A 1 146 ? 24.676 9.120 80.324 1.00 11.68 146 LEU A O 1
ATOM 2234 N N . ILE A 1 147 ? 23.712 8.345 78.434 1.00 10.77 147 ILE A N 1
ATOM 2235 C CA . ILE A 1 147 ? 24.936 7.719 77.964 1.00 10.58 147 ILE A CA 1
ATOM 2236 C C . ILE A 1 147 ? 25.040 8.079 76.480 1.00 12.58 147 ILE A C 1
ATOM 2237 O O . ILE A 1 147 ? 24.066 7.957 75.753 1.00 14.44 147 ILE A O 1
ATOM 2253 N N . HIS A 1 148 ? 26.202 8.514 76.025 1.00 10.88 148 HIS A N 1
ATOM 2254 C CA . HIS A 1 148 ? 26.345 8.716 74.588 1.00 13.11 148 HIS A CA 1
ATOM 2255 C C . HIS A 1 148 ? 27.756 8.475 74.081 1.00 11.21 148 HIS A C 1
ATOM 2256 O O . HIS A 1 148 ? 28.732 8.671 74.786 1.00 12.15 148 HIS A O 1
ATOM 2271 N N . SER A 1 149 ? 27.861 8.031 72.829 1.00 11.46 149 SER A N 1
ATOM 2272 C CA . SER A 1 149 ? 29.192 7.940 72.208 1.00 12.80 149 SER A CA 1
ATOM 2273 C C . SER A 1 149 ? 29.728 9.322 71.902 1.00 15.51 149 SER A C 1
ATOM 2274 O O . SER A 1 149 ? 29.024 10.331 72.064 1.00 13.78 149 SER A O 1
ATOM 2282 N N . ASP A 1 150 ? 30.989 9.381 71.463 1.00 12.61 150 ASP A N 1
ATOM 2283 C CA . ASP A 1 150 ? 31.624 10.666 71.170 1.00 12.55 150 ASP A CA 1
ATOM 2284 C C . ASP A 1 150 ? 31.093 11.273 69.865 1.00 19.13 150 ASP A C 1
ATOM 2285 O O . ASP A 1 150 ? 31.595 12.301 69.411 1.00 18.99 150 ASP A O 1
ATOM 2294 N N . GLY A 1 151 ? 30.108 10.625 69.252 1.00 14.77 151 GLY A N 1
ATOM 2295 C CA . GLY A 1 151 ? 29.274 11.277 68.240 1.00 15.38 151 GLY A CA 1
ATOM 2296 C C . GLY A 1 151 ? 28.575 12.524 68.779 1.00 21.20 151 GLY A C 1
ATOM 2297 O O . GLY A 1 151 ? 28.162 13.402 68.007 1.00 18.55 151 GLY A O 1
ATOM 2301 N N . ILE A 1 152 ? 28.422 12.599 70.099 1.00 14.50 152 ILE A N 1
ATOM 2302 C CA . ILE A 1 152 ? 27.974 13.844 70.766 1.00 15.17 152 ILE A CA 1
ATOM 2303 C C . ILE A 1 152 ? 29.077 14.326 71.715 1.00 18.96 152 ILE A C 1
ATOM 2304 O O . ILE A 1 152 ? 29.606 13.564 72.499 1.00 19.87 152 ILE A O 1
ATOM 2320 N N . GLN A 1 153 ? 29.469 15.585 71.599 1.00 19.83 153 GLN A N 1
ATOM 2321 C CA . GLN A 1 153 ? 30.555 16.117 72.420 1.00 27.19 153 GLN A CA 1
ATOM 2322 C C . GLN A 1 153 ? 30.224 16.058 73.923 1.00 25.06 153 GLN A C 1
ATOM 2323 O O . GLN A 1 153 ? 29.102 16.282 74.329 1.00 22.02 153 GLN A O 1
ATOM 2337 N N . GLU A 1 154 ? 31.210 15.731 74.754 1.00 25.38 154 GLU A N 1
ATOM 2338 C CA . GLU A 1 154 ? 31.012 15.716 76.189 1.00 28.09 154 GLU A CA 1
ATOM 2339 C C . GLU A 1 154 ? 30.446 17.070 76.635 1.00 28.57 154 GLU A C 1
ATOM 2340 O O . GLU A 1 154 ? 30.939 18.134 76.210 1.00 28.81 154 GLU A O 1
ATOM 2352 N N . GLY A 1 155 ? 29.386 17.032 77.434 1.00 29.86 155 GLY A N 1
ATOM 2353 C CA . GLY A 1 155 ? 28.787 18.241 77.978 1.00 29.38 155 GLY A CA 1
ATOM 2354 C C . GLY A 1 155 ? 27.899 19.055 77.045 1.00 32.29 155 GLY A C 1
ATOM 2355 O O . GLY A 1 155 ? 27.403 20.092 77.443 1.00 30.84 155 GLY A O 1
ATOM 2359 N N . ALA A 1 156 ? 27.681 18.585 75.819 1.00 26.07 156 ALA A N 1
ATOM 2360 C CA . ALA A 1 156 ? 26.811 19.275 74.857 1.00 23.58 156 ALA A CA 1
ATOM 2361 C C . ALA A 1 156 ? 25.331 19.340 75.240 1.00 27.04 156 ALA A C 1
ATOM 2362 O O . ALA A 1 156 ? 24.637 20.258 74.816 1.00 24.25 156 ALA A O 1
ATOM 2369 N N . VAL A 1 157 ? 24.831 18.378 76.008 1.00 22.17 157 VAL A N 1
ATOM 2370 C CA . VAL A 1 157 ? 23.388 18.276 76.223 1.00 22.55 157 VAL A CA 1
ATOM 2371 C C . VAL A 1 157 ? 22.973 19.133 77.397 1.00 22.38 157 VAL A C 1
ATOM 2372 O O . VAL A 1 157 ? 23.511 18.969 78.489 1.00 22.86 157 VAL A O 1
ATOM 2385 N N . PRO A 1 158 ? 22.049 20.099 77.183 1.00 19.87 158 PRO A N 1
ATOM 2386 C CA . PRO A 1 158 ? 21.593 20.845 78.356 1.00 19.90 158 PRO A CA 1
ATOM 2387 C C . PRO A 1 158 ? 20.861 19.899 79.322 1.00 19.07 158 PRO A C 1
ATOM 2388 O O . PRO A 1 158 ? 19.947 19.177 78.933 1.00 20.95 158 PRO A O 1
ATOM 2399 N N . LEU A 1 159 ? 21.328 19.880 80.562 1.00 29.75 159 LEU A N 1
ATOM 2400 C CA . LEU A 1 159 ? 20.870 18.930 81.569 1.00 42.26 159 LEU A CA 1
ATOM 2401 C C . LEU A 1 159 ? 19.361 18.951 81.743 1.00 31.36 159 LEU A C 1
ATOM 2402 O O . LEU A 1 159 ? 18.727 17.907 81.800 1.00 31.39 159 LEU A O 1
ATOM 2418 N N . ALA A 1 160 ? 18.808 20.150 81.833 1.00 22.88 160 ALA A N 1
ATOM 2419 C CA . ALA A 1 160 ? 17.384 20.353 82.096 1.00 27.25 160 ALA A CA 1
ATOM 2420 C C . ALA A 1 160 ? 16.510 19.707 81.028 1.00 24.26 160 ALA A C 1
ATOM 2421 O O . ALA A 1 160 ? 15.371 19.377 81.284 1.00 27.93 160 ALA A O 1
ATOM 2428 N N . LEU A 1 161 ? 17.043 19.497 79.830 1.00 23.00 161 LEU A N 1
ATOM 2429 C CA . LEU A 1 161 ? 16.244 18.892 78.780 1.00 19.02 161 LEU A CA 1
ATOM 2430 C C . LEU A 1 161 ? 15.878 17.446 79.188 1.00 19.08 161 LEU A C 1
ATOM 2431 O O . LEU A 1 161 ? 14.802 16.900 78.842 1.00 20.04 161 LEU A O 1
ATOM 2447 N N . LEU A 1 162 ? 16.769 16.815 79.963 1.00 21.41 162 LEU A N 1
ATOM 2448 C CA . LEU A 1 162 ? 16.530 15.441 80.422 1.00 17.01 162 LEU A CA 1
ATOM 2449 C C . LEU A 1 162 ? 15.357 15.356 81.417 1.00 21.37 162 LEU A C 1
ATOM 2450 O O . LEU A 1 162 ? 14.733 14.311 81.535 1.00 25.01 162 LEU A O 1
ATOM 2466 N N . ALA A 1 163 ? 15.021 16.468 82.064 1.00 19.03 163 ALA A N 1
ATOM 2467 C CA . ALA A 1 163 ? 13.896 16.491 83.006 1.00 17.70 163 ALA A CA 1
ATOM 2468 C C . ALA A 1 163 ? 12.609 16.996 82.319 1.00 19.83 163 ALA A C 1
ATOM 2469 O O . ALA A 1 163 ? 11.608 17.262 82.983 1.00 17.78 163 ALA A O 1
ATOM 2476 N N . ASN A 1 164 ? 12.639 17.138 80.996 1.00 17.22 164 ASN A N 1
ATOM 2477 C CA . ASN A 1 164 ? 11.430 17.530 80.270 1.00 16.05 164 ASN A CA 1
ATOM 2478 C C . ASN A 1 164 ? 10.608 16.286 79.921 1.00 16.98 164 ASN A C 1
ATOM 2479 O O . ASN A 1 164 ? 11.019 15.476 79.088 1.00 17.34 164 ASN A O 1
ATOM 2490 N N . TYR A 1 165 ? 9.454 16.135 80.566 1.00 14.95 165 TYR A N 1
ATOM 2491 C CA . TYR A 1 165 ? 8.632 14.971 80.363 1.00 16.66 165 TYR A CA 1
ATOM 2492 C C . TYR A 1 165 ? 7.480 15.254 79.415 1.00 17.73 165 TYR A C 1
ATOM 2493 O O . TYR A 1 165 ? 6.619 14.403 79.280 1.00 17.27 165 TYR A O 1
ATOM 2511 N N . ARG A 1 166 ? 7.492 16.427 78.747 1.00 13.88 166 ARG A N 1
ATOM 2512 C CA . ARG A 1 166 ? 6.536 16.667 77.664 1.00 14.14 166 ARG A CA 1
ATOM 2513 C C . ARG A 1 166 ? 6.874 15.858 76.429 1.00 20.92 166 ARG A C 1
ATOM 2514 O O . ARG A 1 166 ? 6.021 15.660 75.595 1.00 18.01 166 ARG A O 1
ATOM 2535 N N . LEU A 1 167 ? 8.132 15.444 76.307 1.00 15.54 167 LEU A N 1
ATOM 2536 C CA . LEU A 1 167 ? 8.554 14.458 75.317 1.00 12.69 167 LEU A CA 1
ATOM 2537 C C . LEU A 1 167 ? 8.764 13.128 76.043 1.00 13.55 167 LEU A C 1
ATOM 2538 O O . LEU A 1 167 ? 9.111 13.074 77.235 1.00 15.21 167 LEU A O 1
ATOM 2554 N N . THR A 1 168 ? 8.559 12.034 75.312 1.00 14.95 168 THR A N 1
ATOM 2555 C CA . THR A 1 168 ? 8.872 10.725 75.862 1.00 19.45 168 THR A CA 1
ATOM 2556 C C . THR A 1 168 ? 10.387 10.536 75.811 1.00 16.35 168 THR A C 1
ATOM 2557 O O . THR A 1 168 ? 11.074 11.214 75.067 1.00 15.50 168 THR A O 1
ATOM 2568 N N . ALA A 1 169 ? 10.900 9.550 76.543 1.00 17.20 169 ALA A N 1
ATOM 2569 C CA . ALA A 1 169 ? 12.343 9.284 76.490 1.00 16.73 169 ALA A CA 1
ATOM 2570 C C . ALA A 1 169 ? 12.779 8.999 75.048 1.00 15.43 169 ALA A C 1
ATOM 2571 O O . ALA A 1 169 ? 13.841 9.410 74.637 1.00 14.96 169 ALA A O 1
ATOM 2578 N N . GLU A 1 170 ? 11.960 8.242 74.319 1.00 16.19 170 GLU A N 1
ATOM 2579 C CA . GLU A 1 170 ? 12.262 7.898 72.929 1.00 17.60 170 GLU A CA 1
ATOM 2580 C C . GLU A 1 170 ? 12.310 9.144 72.065 1.00 16.82 170 GLU A C 1
ATOM 2581 O O . GLU A 1 170 ? 13.245 9.337 71.246 1.00 17.88 170 GLU A O 1
ATOM 2593 N N . GLU A 1 171 ? 11.325 10.020 72.253 1.00 16.95 171 GLU A N 1
ATOM 2594 C CA . GLU A 1 171 ? 11.323 11.275 71.516 1.00 15.97 171 GLU A CA 1
ATOM 2595 C C . GLU A 1 171 ? 12.507 12.173 71.935 1.00 22.25 171 GLU A C 1
ATOM 2596 O O . GLU A 1 171 ? 13.117 12.834 71.115 1.00 15.01 171 GLU A O 1
ATOM 2608 N N . LEU A 1 172 ? 12.836 12.191 73.214 1.00 16.24 172 LEU A N 1
ATOM 2609 C CA . LEU A 1 172 ? 13.878 13.082 73.706 1.00 18.11 172 LEU A CA 1
ATOM 2610 C C . LEU A 1 172 ? 15.278 12.655 73.160 1.00 15.58 172 LEU A C 1
ATOM 2611 O O . LEU A 1 172 ? 16.075 13.502 72.757 1.00 14.66 172 LEU A O 1
ATOM 2627 N N . VAL A 1 173 ? 15.566 11.360 73.111 1.00 14.06 173 VAL A N 1
ATOM 2628 C CA . VAL A 1 173 ? 16.908 10.892 72.660 1.00 19.09 173 VAL A CA 1
ATOM 2629 C C . VAL A 1 173 ? 17.037 11.126 71.164 1.00 18.39 173 VAL A C 1
ATOM 2630 O O . VAL A 1 173 ? 18.119 11.417 70.663 1.00 16.43 173 VAL A O 1
ATOM 2643 N N . ARG A 1 174 ? 15.918 11.061 70.451 1.00 14.61 174 ARG A N 1
ATOM 2644 C CA . ARG A 1 174 ? 15.955 11.373 69.022 1.00 15.11 174 ARG A CA 1
ATOM 2645 C C . ARG A 1 174 ? 16.274 12.840 68.827 1.00 17.29 174 ARG A C 1
ATOM 2646 O O . ARG A 1 174 ? 17.094 13.197 67.981 1.00 18.50 174 ARG A O 1
ATOM 2667 N N . LEU A 1 175 ? 15.641 13.689 69.628 1.00 16.99 175 LEU A N 1
ATOM 2668 C CA . LEU A 1 175 ? 15.902 15.130 69.519 1.00 16.02 175 LEU A CA 1
ATOM 2669 C C . LEU A 1 175 ? 17.373 15.408 69.876 1.00 15.57 175 LEU A C 1
ATOM 2670 O O . LEU A 1 175 ? 18.051 16.177 69.213 1.00 18.62 175 LEU A O 1
ATOM 2686 N N . ILE A 1 176 ? 17.843 14.790 70.937 1.00 15.69 176 ILE A N 1
ATOM 2687 C CA . ILE A 1 176 ? 19.254 14.959 71.341 1.00 12.77 176 ILE A CA 1
ATOM 2688 C C . ILE A 1 176 ? 20.194 14.526 70.238 1.00 21.60 176 ILE A C 1
ATOM 2689 O O . ILE A 1 176 ? 21.121 15.255 69.898 1.00 21.35 176 ILE A O 1
ATOM 2705 N N . GLY A 1 177 ? 19.965 13.354 69.667 1.00 13.47 177 GLY A N 1
ATOM 2706 C CA . GLY A 1 177 ? 20.833 12.875 68.600 1.00 15.70 177 GLY A CA 1
ATOM 2707 C C . GLY A 1 177 ? 20.837 13.806 67.392 1.00 19.99 177 GLY A C 1
ATOM 2708 O O . GLY A 1 177 ? 21.870 14.060 66.804 1.00 19.84 177 GLY A O 1
ATOM 2712 N N . GLU A 1 178 ? 19.662 14.322 67.034 1.00 16.43 178 GLU A N 1
ATOM 2713 C CA . GLU A 1 178 ? 19.513 15.194 65.877 1.00 17.61 178 GLU A CA 1
ATOM 2714 C C . GLU A 1 178 ? 20.093 16.601 66.106 1.00 22.83 178 GLU A C 1
ATOM 2715 O O . GLU A 1 178 ? 20.760 17.149 65.212 1.00 27.42 178 GLU A O 1
ATOM 2727 N N . LYS A 1 179 ? 19.908 17.152 67.297 1.00 19.32 179 LYS A N 1
ATOM 2728 C CA . LYS A 1 179 ? 20.405 18.511 67.591 1.00 18.69 179 LYS A CA 1
ATOM 2729 C C . LYS A 1 179 ? 21.896 18.506 67.814 1.00 27.74 179 LYS A C 1
ATOM 2730 O O . LYS A 1 179 ? 22.580 19.419 67.388 1.00 23.58 179 LYS A O 1
ATOM 2749 N N . TYR A 1 180 ? 22.385 17.491 68.521 1.00 17.97 180 TYR A N 1
ATOM 2750 C CA . TYR A 1 180 ? 23.767 17.511 69.027 1.00 20.58 180 TYR A CA 1
ATOM 2751 C C . TYR A 1 180 ? 24.705 16.526 68.345 1.00 20.83 180 TYR A C 1
ATOM 2752 O O . TYR A 1 180 ? 25.919 16.610 68.511 1.00 22.06 180 TYR A O 1
ATOM 2770 N N . GLY A 1 181 ? 24.152 15.590 67.582 1.00 18.10 181 GLY A N 1
ATOM 2771 C CA . GLY A 1 181 ? 24.939 14.525 66.955 1.00 19.33 181 GLY A CA 1
ATOM 2772 C C . GLY A 1 181 ? 25.788 15.050 65.809 1.00 26.21 181 GLY A C 1
ATOM 2773 O O . GLY A 1 181 ? 25.299 15.793 64.970 1.00 24.56 181 GLY A O 1
ATOM 2777 N N . ARG A 1 182 ? 27.068 14.687 65.754 1.00 16.19 182 ARG A N 1
ATOM 2778 C CA . ARG A 1 182 ? 27.878 15.064 64.589 1.00 16.57 182 ARG A CA 1
ATOM 2779 C C . ARG A 1 182 ? 27.461 14.249 63.386 1.00 23.75 182 ARG A C 1
ATOM 2780 O O . ARG A 1 182 ? 27.136 13.081 63.523 1.00 24.22 182 ARG A O 1
ATOM 2801 N N . ARG A 1 183 ? 27.507 14.813 62.190 1.00 18.82 183 ARG A N 1
ATOM 2802 C CA . ARG A 1 183 ? 27.127 13.986 61.056 1.00 26.91 183 ARG A CA 1
ATOM 2803 C C . ARG A 1 183 ? 28.359 13.236 60.501 1.00 22.98 183 ARG A C 1
ATOM 2804 O O . ARG A 1 183 ? 28.221 12.231 59.785 1.00 23.83 183 ARG A O 1
ATOM 2825 N N . ASP A 1 184 ? 29.565 13.631 60.932 1.00 22.42 184 ASP A N 1
ATOM 2826 C CA . ASP A 1 184 ? 30.770 12.946 60.480 1.00 21.15 184 ASP A CA 1
ATOM 2827 C C . ASP A 1 184 ? 31.197 11.762 61.372 1.00 22.72 184 ASP A C 1
ATOM 2828 O O . ASP A 1 184 ? 32.261 11.172 61.184 1.00 25.51 184 ASP A O 1
ATOM 2837 N N . ASP A 1 185 ? 30.341 11.357 62.295 1.00 19.14 185 ASP A N 1
ATOM 2838 C CA . ASP A 1 185 ? 30.638 10.173 63.078 1.00 15.94 185 ASP A CA 1
ATOM 2839 C C . ASP A 1 185 ? 29.319 9.508 63.358 1.00 16.93 185 ASP A C 1
ATOM 2840 O O . ASP A 1 185 ? 28.261 10.146 63.229 1.00 16.61 185 ASP A O 1
ATOM 2849 N N . ASP A 1 186 ? 29.378 8.240 63.727 1.00 15.64 186 ASP A N 1
ATOM 2850 C CA . ASP A 1 186 ? 28.206 7.537 64.256 1.00 14.45 186 ASP A CA 1
ATOM 2851 C C . ASP A 1 186 ? 27.747 8.171 65.551 1.00 17.34 186 ASP A C 1
ATOM 2852 O O . ASP A 1 186 ? 28.564 8.704 66.292 1.00 15.90 186 ASP A O 1
ATOM 2861 N N . VAL A 1 187 ? 26.453 8.085 65.841 1.00 14.05 187 VAL A N 1
ATOM 2862 C CA . VAL A 1 187 ? 25.898 8.680 67.067 1.00 14.26 187 VAL A CA 1
ATOM 2863 C C . VAL A 1 187 ? 25.099 7.610 67.791 1.00 16.55 187 VAL A C 1
ATOM 2864 O O . VAL A 1 187 ? 24.371 6.834 67.162 1.00 15.06 187 VAL A O 1
ATOM 2877 N N . ALA A 1 188 ? 25.209 7.557 69.119 1.00 12.56 188 ALA A N 1
ATOM 2878 C CA . ALA A 1 188 ? 24.387 6.655 69.895 1.00 15.01 188 ALA A CA 1
ATOM 2879 C C . ALA A 1 188 ? 24.062 7.344 71.217 1.00 13.86 188 ALA A C 1
ATOM 2880 O O . ALA A 1 188 ? 24.942 7.926 71.842 1.00 12.09 188 ALA A O 1
ATOM 2887 N N . VAL A 1 189 ? 22.815 7.252 71.655 1.00 11.42 189 VAL A N 1
ATOM 2888 C CA . VAL A 1 189 ? 22.403 7.905 72.890 1.00 12.14 189 VAL A CA 1
ATOM 2889 C C . VAL A 1 189 ? 21.381 7.054 73.587 1.00 15.04 189 VAL A C 1
ATOM 2890 O O . VAL A 1 189 ? 20.455 6.579 72.927 1.00 14.52 189 VAL A O 1
ATOM 2903 N N . ILE A 1 190 ? 21.500 6.934 74.920 1.00 11.45 190 ILE A N 1
ATOM 2904 C CA . ILE A 1 190 ? 20.448 6.324 75.750 1.00 10.71 190 ILE A CA 1
ATOM 2905 C C . ILE A 1 190 ? 20.055 7.317 76.843 1.00 13.67 190 ILE A C 1
ATOM 2906 O O . ILE A 1 190 ? 20.925 7.963 77.415 1.00 12.50 190 ILE A O 1
ATOM 2922 N N . VAL A 1 191 ? 18.760 7.482 77.114 1.00 11.42 191 VAL A N 1
ATOM 2923 C CA . VAL A 1 191 ? 18.324 8.201 78.313 1.00 14.58 191 VAL A CA 1
ATOM 2924 C C . VAL A 1 191 ? 17.389 7.255 79.056 1.00 16.03 191 VAL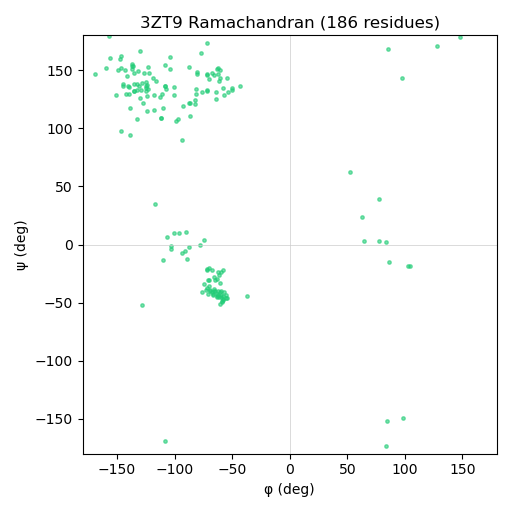 A C 1
ATOM 2925 O O . VAL A 1 191 ? 16.551 6.656 78.415 1.00 16.03 191 VAL A O 1
ATOM 2938 N N . ALA A 1 192 ? 17.562 7.133 80.370 1.00 12.53 192 ALA A N 1
ATOM 2939 C CA . ALA A 1 192 ? 16.705 6.306 81.238 1.00 13.09 192 ALA A CA 1
ATOM 2940 C C . ALA A 1 192 ? 16.248 7.170 82.407 1.00 17.46 192 ALA A C 1
ATOM 2941 O O . ALA A 1 192 ? 17.058 7.865 83.013 1.00 18.21 192 ALA A O 1
ATOM 2948 N N . ARG A 1 193 ? 14.961 7.145 82.740 1.00 13.62 193 ARG A N 1
ATOM 2949 C CA . ARG A 1 193 ? 14.512 7.942 83.872 1.00 16.23 193 ARG A CA 1
ATOM 2950 C C . ARG A 1 193 ? 13.241 7.407 84.455 1.00 20.11 193 ARG A C 1
ATOM 2951 O O . ARG A 1 193 ? 12.512 6.694 83.768 1.00 17.90 193 ARG A O 1
#